Protein AF-A0A1H8SAK7-F1 (afdb_monomer)

Nearest PDB structures (foldseek):
  1i5n-assembly3_C  TM=4.460E-01  e=5.395E+00  Salmonella enterica subsp. enterica serovar Typhimurium
  2b5f-assembly1_C  TM=1.421E-01  e=8.761E+00  Spinacia oleracea
  8ghj-assembly1_C  TM=1.445E-01  e=9.653E+00  Homo sapiens

Secondary structure (DSSP, 8-state):
---HHHHHHHHHHHHT--STT-PPPHHHHHHHHHHHHHHHHHTT------EEE-SSSEE---HHHHT--GGGTTS--SS---HHHHHHHHHHHHHHHHHHHHS-HHHHHHHHHHT-SSHHHHHHHHHHHHHHHTSTTS--SSSSPPPHHHHHHHHHHHHHT--TTT-GGGHHHHHHHHHHHHHHHTSSS--HHHHHHHHHHHHHHHHHHHHHHSEES--HHHHHHHHT-S-HHHHHHHHHHHHHHHHHHHHHHHHHTTTT---HHHHHHHHHHHHHHHHHHHHH--

Mean predicted aligned error: 9.64 Å

Solvent-accessible surface area (backbone atoms only — not comparable to full-atom values): 16495 Å² total; per-residue (Å²): 132,90,53,63,51,36,48,48,53,54,47,49,52,60,72,68,51,84,58,86,92,60,79,77,53,71,73,54,49,25,49,52,50,50,51,42,40,52,58,29,49,77,72,72,42,89,40,81,59,45,36,27,37,45,81,89,41,64,43,44,80,55,59,81,82,61,76,57,55,85,92,52,63,85,54,81,70,95,54,90,72,50,76,63,60,53,63,61,46,50,61,51,46,52,49,52,49,51,49,54,71,75,47,50,74,62,61,57,46,57,53,56,45,74,73,43,95,47,70,31,59,49,41,40,51,54,37,50,43,46,44,32,43,63,26,94,92,44,73,68,73,53,101,60,82,72,49,71,68,61,50,52,51,31,55,49,50,29,63,71,52,41,63,41,92,82,41,58,89,46,45,66,56,49,54,48,42,52,55,52,39,53,51,29,62,66,37,97,69,65,38,40,65,59,30,46,54,50,50,52,36,49,44,45,37,54,21,45,54,39,33,66,72,51,38,43,91,53,54,70,63,58,52,27,62,70,67,72,44,98,43,65,65,63,54,35,52,51,34,52,51,50,54,52,48,56,50,50,53,56,50,49,52,54,67,74,46,77,82,77,76,88,50,71,65,62,59,48,50,56,50,45,51,59,46,51,57,52,51,57,54,66,67,70,76,113

Radius of gyration: 22.49 Å; Cα contacts (8 Å, |Δi|>4): 266; chains: 1; bounding box: 43×32×67 Å

Structure (mmCIF, N/CA/C/O backbone):
data_AF-A0A1H8SAK7-F1
#
_entry.id   AF-A0A1H8SAK7-F1
#
loop_
_atom_site.group_PDB
_atom_site.id
_atom_site.type_symbol
_atom_site.label_atom_id
_atom_site.label_alt_id
_atom_site.label_comp_id
_atom_site.label_asym_id
_atom_site.label_entity_id
_atom_site.label_seq_id
_atom_site.pdbx_PDB_ins_code
_atom_site.Cartn_x
_atom_site.Cartn_y
_atom_site.Cartn_z
_atom_site.occupancy
_atom_site.B_iso_or_equiv
_atom_site.auth_seq_id
_atom_site.auth_comp_id
_atom_site.auth_asym_id
_atom_site.auth_atom_id
_atom_site.pdbx_PDB_model_num
ATOM 1 N N . MET A 1 1 ? -15.444 12.848 14.149 1.00 45.31 1 MET A N 1
ATOM 2 C CA . MET A 1 1 ? -16.211 12.001 15.093 1.00 45.31 1 MET A CA 1
ATOM 3 C C . MET A 1 1 ? -15.198 11.207 15.891 1.00 45.31 1 MET A C 1
ATOM 5 O O . MET A 1 1 ? -14.402 10.515 15.273 1.00 45.31 1 MET A O 1
ATOM 9 N N . THR A 1 2 ? -15.169 11.346 17.215 1.00 58.91 2 THR A N 1
ATOM 10 C CA . THR A 1 2 ? -14.316 10.502 18.061 1.00 58.91 2 THR A CA 1
ATOM 11 C C . THR A 1 2 ? -14.850 9.070 18.030 1.00 58.91 2 THR A C 1
ATOM 13 O O . THR A 1 2 ? -16.060 8.864 18.098 1.00 58.91 2 THR A O 1
ATOM 16 N N . ARG A 1 3 ? -13.961 8.087 17.858 1.00 78.38 3 ARG A N 1
ATOM 17 C CA . ARG A 1 3 ? -14.284 6.653 17.798 1.00 78.38 3 ARG A CA 1
ATOM 18 C C . ARG A 1 3 ? -13.757 6.004 19.083 1.00 78.38 3 ARG A C 1
ATOM 20 O O . ARG A 1 3 ? -12.579 5.659 19.120 1.00 78.38 3 ARG A O 1
ATOM 27 N N . PRO A 1 4 ? -14.570 5.883 20.150 1.00 80.12 4 PRO A N 1
ATOM 28 C CA . PRO A 1 4 ? -14.060 5.581 21.490 1.00 80.12 4 PRO A CA 1
ATOM 29 C C . PRO A 1 4 ? -13.293 4.257 21.579 1.00 80.12 4 PRO A C 1
ATOM 31 O O . PRO A 1 4 ? -12.257 4.193 22.234 1.00 80.12 4 PRO A O 1
ATOM 34 N N . GLN A 1 5 ? -13.756 3.222 20.874 1.00 84.94 5 GLN A N 1
ATOM 35 C CA . GLN A 1 5 ? -13.105 1.909 20.843 1.00 84.94 5 GLN A CA 1
ATOM 36 C C . GLN A 1 5 ? -11.764 1.943 20.102 1.00 84.94 5 GLN A C 1
ATOM 38 O O . GLN A 1 5 ? -10.788 1.379 20.586 1.00 84.94 5 GLN A O 1
ATOM 43 N N . PHE A 1 6 ? -11.680 2.674 18.988 1.00 86.94 6 PHE A N 1
ATOM 44 C CA . PHE A 1 6 ? -10.420 2.900 18.283 1.00 86.94 6 PHE A CA 1
ATOM 45 C C . PHE A 1 6 ? -9.420 3.683 19.148 1.00 86.94 6 PHE A C 1
ATOM 47 O O . PHE A 1 6 ? -8.265 3.284 19.267 1.00 86.94 6 PHE A O 1
ATOM 54 N N . THR A 1 7 ? -9.872 4.749 19.816 1.00 85.94 7 THR A N 1
ATOM 55 C CA . THR A 1 7 ? -9.071 5.516 20.782 1.00 85.94 7 THR A CA 1
ATOM 56 C C . THR A 1 7 ? -8.554 4.626 21.917 1.00 85.94 7 THR A C 1
ATOM 58 O O . THR A 1 7 ? -7.383 4.710 22.289 1.00 85.94 7 THR A O 1
ATOM 61 N N . LEU A 1 8 ? -9.403 3.743 22.450 1.00 87.12 8 LEU A N 1
ATOM 62 C CA . LEU A 1 8 ? -9.027 2.780 23.479 1.00 87.12 8 LEU A CA 1
ATOM 63 C C . LEU A 1 8 ? -7.994 1.770 22.968 1.00 87.12 8 LEU A C 1
ATOM 65 O O . LEU A 1 8 ? -6.978 1.568 23.624 1.00 87.12 8 LEU A O 1
ATOM 69 N N . ALA A 1 9 ? -8.232 1.163 21.806 1.00 90.56 9 ALA A N 1
ATOM 70 C CA . ALA A 1 9 ? -7.324 0.214 21.171 1.00 90.56 9 ALA A CA 1
ATOM 71 C C . ALA A 1 9 ? -5.939 0.824 20.935 1.00 90.56 9 ALA A C 1
ATOM 73 O O . ALA A 1 9 ? -4.926 0.214 21.272 1.00 90.56 9 ALA A O 1
ATOM 74 N N . TYR A 1 10 ? -5.910 2.062 20.432 1.00 88.94 10 TYR A N 1
ATOM 75 C CA . TYR A 1 10 ? -4.690 2.839 20.257 1.00 88.94 10 TYR A CA 1
ATOM 76 C C . TYR A 1 10 ? -3.940 3.011 21.577 1.00 88.94 10 TYR A C 1
ATOM 78 O O . TYR A 1 10 ? -2.764 2.673 21.680 1.00 88.94 10 TYR A O 1
ATOM 86 N N . ARG A 1 11 ? -4.637 3.495 22.610 1.00 88.00 11 ARG A N 1
ATOM 87 C CA . ARG A 1 11 ? -4.063 3.703 23.941 1.00 88.00 11 ARG A CA 1
ATOM 88 C C . ARG A 1 11 ? -3.500 2.405 24.518 1.00 88.00 11 ARG A C 1
ATOM 90 O O . ARG A 1 11 ? -2.351 2.387 24.944 1.00 88.00 11 ARG A O 1
ATOM 97 N N . LEU A 1 12 ? -4.279 1.324 24.499 1.00 90.25 12 LEU A N 1
ATOM 98 C CA . LEU A 1 12 ? -3.860 0.024 25.023 1.00 90.25 12 LEU A CA 1
ATOM 99 C C . LEU A 1 12 ? -2.628 -0.518 24.300 1.00 90.25 12 LEU A C 1
ATOM 101 O O . LEU A 1 12 ? -1.758 -1.091 24.948 1.00 90.25 12 LEU A O 1
ATOM 105 N N . LEU A 1 13 ? -2.536 -0.327 22.979 1.00 90.94 13 LEU A N 1
ATOM 106 C CA . LEU A 1 13 ? -1.383 -0.758 22.191 1.00 90.94 13 LEU A CA 1
ATOM 107 C C . LEU A 1 13 ? -0.079 -0.114 22.682 1.00 90.94 13 LEU A C 1
ATOM 109 O O . LEU A 1 13 ? 0.947 -0.787 22.740 1.00 90.94 13 LEU A O 1
ATOM 113 N N . HIS A 1 14 ? -0.127 1.167 23.058 1.00 88.00 14 HIS A N 1
ATOM 114 C CA . HIS A 1 14 ? 1.026 1.883 23.610 1.00 88.00 14 HIS A CA 1
ATOM 115 C C . HIS A 1 14 ? 1.255 1.583 25.094 1.00 88.00 14 HIS A C 1
ATOM 117 O O . HIS A 1 14 ? 2.398 1.394 25.489 1.00 88.00 14 HIS A O 1
ATOM 123 N N . GLU A 1 15 ? 0.199 1.471 25.908 1.00 87.69 15 GLU A N 1
ATOM 124 C CA . GLU A 1 15 ? 0.311 1.102 27.331 1.00 87.69 15 GLU A CA 1
ATOM 125 C C . GLU A 1 15 ? 0.935 -0.286 27.538 1.00 87.69 15 GLU A C 1
ATOM 127 O O . GLU A 1 15 ? 1.676 -0.499 28.492 1.00 87.69 15 GLU A O 1
ATOM 132 N N . GLU A 1 16 ? 0.611 -1.247 26.671 1.00 89.62 16 GLU A N 1
ATOM 133 C CA . GLU A 1 16 ? 1.097 -2.629 26.757 1.00 89.62 16 GLU A CA 1
ATOM 134 C C . GLU A 1 16 ? 2.437 -2.840 26.032 1.00 89.62 16 GLU A C 1
ATOM 136 O O . GLU A 1 16 ? 2.996 -3.944 26.059 1.00 89.62 16 GLU A O 1
ATOM 141 N N . HIS A 1 17 ? 2.967 -1.804 25.374 1.00 87.62 17 HIS A N 1
ATOM 142 C CA . HIS A 1 17 ? 4.248 -1.881 24.689 1.00 87.62 17 HIS A CA 1
ATOM 143 C C . HIS A 1 17 ? 5.399 -2.020 25.703 1.00 87.62 17 HIS A C 1
ATOM 145 O O . HIS A 1 17 ? 5.595 -1.165 26.557 1.00 87.62 17 HIS A O 1
ATOM 151 N N . LYS A 1 18 ? 6.185 -3.101 25.604 1.00 79.06 18 LYS A N 1
ATOM 152 C CA . LYS A 1 18 ? 7.173 -3.503 26.628 1.00 79.06 18 LYS A CA 1
ATOM 153 C C . LYS A 1 18 ? 8.485 -2.710 26.641 1.00 79.06 18 LYS A C 1
ATOM 155 O O . LYS A 1 18 ? 9.229 -2.827 27.612 1.00 79.06 18 LYS A O 1
ATOM 160 N N . TYR A 1 19 ? 8.832 -2.000 25.567 1.00 71.81 19 TYR A N 1
ATOM 161 C CA . TYR A 1 19 ? 10.131 -1.3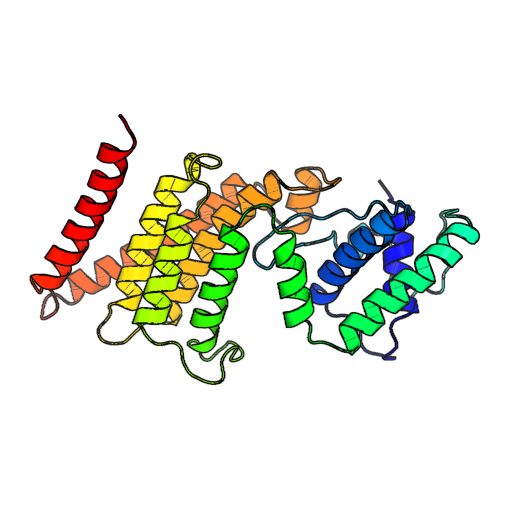31 25.460 1.00 71.81 19 TYR A CA 1
ATOM 162 C C . TYR A 1 19 ? 10.015 0.131 25.885 1.00 71.81 19 TYR A C 1
ATOM 164 O O . TYR A 1 19 ? 9.701 1.012 25.084 1.00 71.81 19 TYR A O 1
ATOM 172 N N . ASP A 1 20 ? 10.277 0.367 27.171 1.00 57.00 20 ASP A N 1
ATOM 173 C CA . ASP A 1 20 ? 10.302 1.700 27.770 1.00 57.00 20 ASP A CA 1
ATOM 174 C C . ASP A 1 20 ? 11.242 2.632 26.983 1.00 57.00 20 ASP A C 1
ATOM 176 O O . ASP A 1 20 ? 12.448 2.396 26.880 1.00 57.00 20 ASP A O 1
ATOM 180 N N . GLY A 1 21 ? 10.685 3.713 26.431 1.00 57.16 21 GLY A N 1
ATOM 181 C CA . GLY A 1 21 ? 11.437 4.787 25.773 1.00 57.16 21 GLY A CA 1
ATOM 182 C C . GLY A 1 21 ? 11.513 4.727 24.244 1.00 57.16 21 GLY A C 1
ATOM 183 O O . GLY A 1 21 ? 11.945 5.711 23.644 1.00 57.16 21 GLY A O 1
ATOM 184 N N . SER A 1 22 ? 11.056 3.649 23.597 1.00 68.62 22 SER A N 1
ATOM 185 C CA . SER A 1 22 ? 10.880 3.609 22.138 1.00 68.62 22 SER A CA 1
ATOM 186 C C . SER A 1 22 ? 9.400 3.582 21.777 1.00 68.62 22 SER A C 1
ATOM 188 O O . SER A 1 22 ? 8.692 2.649 22.147 1.00 68.62 22 SER A O 1
ATOM 190 N N . SER A 1 23 ? 8.927 4.581 21.033 1.00 79.75 23 SER A N 1
ATOM 191 C CA . SER A 1 23 ? 7.591 4.515 20.443 1.00 79.75 23 SER A CA 1
ATOM 192 C C . SER A 1 23 ? 7.553 3.467 19.329 1.00 79.75 23 SER A C 1
ATOM 194 O O . SER A 1 23 ? 8.537 3.244 18.617 1.00 79.75 23 SER A O 1
ATOM 196 N N . LEU A 1 24 ? 6.396 2.823 19.159 1.00 83.56 24 LEU A N 1
ATOM 197 C CA . LEU A 1 24 ? 6.166 1.951 18.012 1.00 83.56 24 LEU A CA 1
ATOM 198 C C . LEU A 1 24 ? 6.331 2.756 16.710 1.00 83.56 24 LEU A C 1
ATOM 200 O O . LEU A 1 24 ? 5.714 3.817 16.570 1.00 83.56 24 LEU A O 1
ATOM 204 N N . PRO A 1 25 ? 7.105 2.265 15.722 1.00 85.25 25 PRO A N 1
ATOM 205 C CA . PRO A 1 25 ? 7.177 2.910 14.420 1.00 85.25 25 PRO A CA 1
ATOM 206 C C . PRO A 1 25 ? 5.785 3.018 13.795 1.00 85.25 25 PRO A C 1
ATOM 208 O O . PRO A 1 25 ? 5.016 2.057 13.816 1.00 85.25 25 PRO A O 1
ATOM 211 N N . ARG A 1 26 ? 5.478 4.150 13.155 1.00 84.88 26 ARG A N 1
ATOM 212 C CA . ARG A 1 26 ? 4.156 4.407 12.554 1.00 84.88 26 ARG A CA 1
ATOM 213 C C . ARG A 1 26 ? 3.675 3.279 11.629 1.00 84.88 26 ARG A C 1
ATOM 215 O O . ARG A 1 26 ? 2.513 2.891 11.681 1.00 84.88 26 ARG A O 1
ATOM 222 N N . LYS A 1 27 ? 4.577 2.708 10.820 1.00 85.88 27 LYS A N 1
ATOM 223 C CA . LYS A 1 27 ? 4.263 1.555 9.957 1.00 85.88 27 LYS A CA 1
ATOM 224 C C . LYS A 1 27 ? 3.781 0.346 10.765 1.00 85.88 27 LYS A C 1
ATOM 226 O O . LYS A 1 27 ? 2.795 -0.265 10.376 1.00 85.88 27 LYS A O 1
ATOM 231 N N . ALA A 1 28 ? 4.433 0.036 11.888 1.00 88.31 28 ALA A N 1
ATOM 232 C CA . ALA A 1 28 ? 4.028 -1.057 12.768 1.00 88.31 28 ALA A CA 1
ATOM 233 C C . ALA A 1 28 ? 2.648 -0.787 13.373 1.00 88.31 28 ALA A C 1
ATOM 235 O O . ALA A 1 28 ? 1.784 -1.653 13.316 1.00 88.31 28 ALA A O 1
ATOM 236 N N . VAL A 1 29 ? 2.401 0.434 13.854 1.00 90.75 29 VAL A N 1
ATOM 237 C CA . VAL A 1 29 ? 1.106 0.828 14.433 1.00 90.75 29 VAL A CA 1
ATOM 238 C C . VAL A 1 29 ? -0.061 0.523 13.484 1.00 90.75 29 VAL A C 1
ATOM 240 O O . VAL A 1 29 ? -1.028 -0.103 13.908 1.00 90.75 29 VAL A O 1
ATOM 243 N N . HIS A 1 30 ? 0.046 0.868 12.195 1.00 91.19 30 HIS A N 1
ATOM 244 C CA . HIS A 1 30 ? -0.999 0.562 11.208 1.00 91.19 30 HIS A CA 1
ATOM 245 C C . HIS A 1 30 ? -1.302 -0.939 11.099 1.00 91.19 30 HIS A C 1
ATOM 247 O O . HIS A 1 30 ? -2.467 -1.336 11.078 1.00 91.19 30 HIS A O 1
ATOM 253 N N . LYS A 1 31 ? -0.259 -1.778 11.054 1.00 91.19 31 LYS A N 1
ATOM 254 C CA . LYS A 1 31 ? -0.412 -3.236 10.948 1.00 91.19 31 LYS A CA 1
ATOM 255 C C . LYS A 1 31 ? -0.997 -3.839 12.217 1.00 91.19 31 LYS A C 1
ATOM 257 O O . LYS A 1 31 ? -1.915 -4.645 12.140 1.00 91.19 31 LYS A O 1
ATOM 262 N N . LEU A 1 32 ? -0.505 -3.415 13.379 1.00 92.50 32 LEU A N 1
ATOM 263 C CA . LEU A 1 32 ? -0.949 -3.937 14.670 1.00 92.50 32 LEU A CA 1
ATOM 264 C C . LEU A 1 32 ? -2.403 -3.571 14.956 1.00 92.50 32 LEU A C 1
ATOM 266 O O . LEU A 1 32 ? -3.147 -4.409 15.443 1.00 92.50 32 LEU A O 1
ATOM 270 N N . LEU A 1 33 ? -2.834 -2.357 14.611 1.00 93.50 33 LEU A N 1
ATOM 271 C CA . LEU A 1 33 ? -4.235 -1.954 14.743 1.00 93.50 33 LEU A CA 1
ATOM 272 C C . LEU A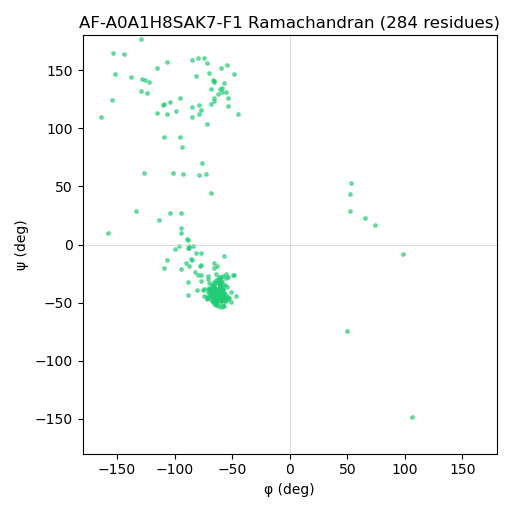 1 33 ? -5.152 -2.743 13.802 1.00 93.50 33 LEU A C 1
ATOM 274 O O . LEU A 1 33 ? -6.254 -3.112 14.196 1.00 93.50 33 LEU A O 1
ATOM 278 N N . TYR A 1 34 ? -4.701 -3.035 12.582 1.00 93.38 34 TYR A N 1
ATOM 279 C CA . TYR A 1 34 ? -5.452 -3.887 11.663 1.00 93.38 34 TYR A CA 1
ATOM 280 C C . TYR A 1 34 ? -5.589 -5.324 12.187 1.00 93.38 34 TYR A C 1
ATOM 282 O O . TYR A 1 34 ? -6.704 -5.835 12.267 1.00 93.38 34 TYR A O 1
ATOM 290 N N . LEU A 1 35 ? -4.485 -5.943 12.622 1.00 92.25 35 LEU A N 1
ATOM 291 C CA . LEU A 1 35 ? -4.505 -7.288 13.209 1.00 92.25 35 LEU A CA 1
ATOM 292 C C . LEU A 1 35 ? -5.341 -7.343 14.490 1.00 92.25 35 LEU A C 1
ATOM 294 O O . LEU A 1 35 ? -6.100 -8.282 14.692 1.00 92.25 35 LEU A O 1
ATOM 298 N N . LEU A 1 36 ? -5.257 -6.308 15.328 1.00 94.00 36 LEU A N 1
ATOM 299 C CA . LEU A 1 36 ? -6.093 -6.177 16.517 1.00 94.00 36 LEU A CA 1
ATOM 300 C C . LEU A 1 36 ? -7.580 -6.154 16.159 1.00 94.00 36 LEU A C 1
ATOM 302 O O . LEU A 1 36 ? -8.372 -6.795 16.842 1.00 94.00 36 LEU A O 1
ATOM 306 N N . ASN A 1 37 ? -7.959 -5.441 15.095 1.00 93.06 37 ASN A N 1
ATOM 307 C CA . ASN A 1 37 ? -9.337 -5.431 14.616 1.00 93.06 37 ASN A CA 1
ATOM 308 C C . ASN A 1 37 ? -9.781 -6.821 14.144 1.00 93.06 37 ASN A C 1
ATOM 310 O O . ASN A 1 37 ? -10.877 -7.248 14.496 1.00 93.06 37 ASN A O 1
ATOM 314 N N . ALA A 1 38 ? -8.939 -7.517 13.376 1.00 91.50 38 ALA A N 1
ATOM 315 C CA . ALA A 1 38 ? -9.223 -8.866 12.891 1.00 91.50 38 ALA A CA 1
ATOM 316 C C . ALA A 1 38 ? -9.372 -9.869 14.051 1.00 91.50 38 ALA A C 1
ATOM 318 O O . ALA A 1 38 ? -10.422 -10.496 14.182 1.00 91.50 38 ALA A O 1
ATOM 319 N N . GLU A 1 39 ? -8.394 -9.942 14.963 1.00 93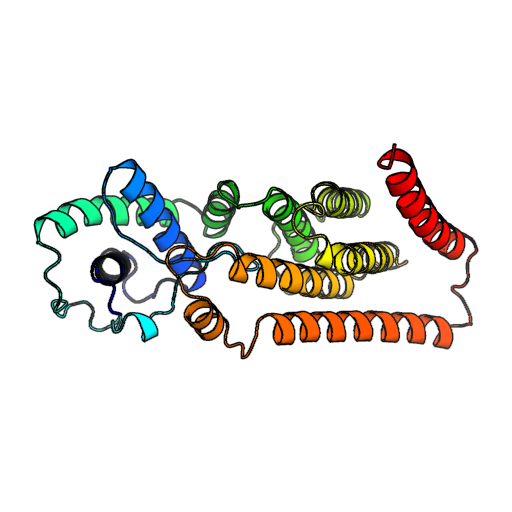.12 39 GLU A N 1
ATOM 320 C CA . GLU A 1 39 ? -8.454 -10.840 16.126 1.00 93.12 39 GLU A CA 1
ATOM 321 C C . GLU A 1 39 ? -9.650 -10.534 17.039 1.00 93.12 39 GLU A C 1
ATOM 323 O O . GLU A 1 39 ? -10.270 -11.449 17.589 1.00 93.12 39 GLU A O 1
ATOM 328 N N . ALA A 1 40 ? -9.976 -9.253 17.237 1.00 93.12 40 ALA A N 1
ATOM 329 C CA . ALA A 1 40 ? -11.127 -8.863 18.041 1.00 93.12 40 ALA A CA 1
ATOM 330 C C . ALA A 1 40 ? -12.440 -9.325 17.397 1.00 93.12 40 ALA A C 1
ATOM 332 O O . ALA A 1 40 ? -13.271 -9.922 18.081 1.00 93.12 40 ALA A O 1
ATOM 333 N N . GLN A 1 41 ? -12.593 -9.149 16.080 1.00 91.50 41 GLN A N 1
ATOM 334 C CA . GLN A 1 41 ? -13.765 -9.625 15.342 1.00 91.50 41 GLN A CA 1
ATOM 335 C C . GLN A 1 41 ? -13.919 -11.150 15.407 1.00 91.50 41 GLN A C 1
ATOM 337 O O . GLN A 1 41 ? -15.032 -11.633 15.611 1.00 91.50 41 GLN A O 1
ATOM 342 N N . GLU A 1 42 ? -12.825 -11.912 15.321 1.00 91.25 42 GLU A N 1
ATOM 343 C CA . GLU A 1 42 ? -12.844 -13.374 15.496 1.00 91.25 42 GLU A CA 1
ATOM 344 C C . GLU A 1 42 ? -13.336 -13.805 16.887 1.00 91.25 42 GLU A C 1
ATOM 346 O O . GLU A 1 42 ? -13.965 -14.853 17.036 1.00 91.25 42 GLU A O 1
ATOM 351 N N . GLN A 1 43 ? -13.090 -12.981 17.907 1.00 91.38 43 GLN A N 1
ATOM 352 C CA . GLN A 1 43 ? -13.572 -13.177 19.279 1.00 91.38 43 GLN A CA 1
ATOM 353 C C . GLN A 1 43 ? -14.952 -12.559 19.544 1.00 91.38 43 GLN A C 1
ATOM 355 O O . GLN A 1 43 ? -15.434 -12.617 20.673 1.00 91.38 43 GLN A O 1
ATOM 360 N N . GLY A 1 44 ? -15.607 -11.994 18.526 1.00 90.81 44 GLY A N 1
ATOM 361 C CA . GLY A 1 44 ? -16.913 -11.347 18.664 1.00 90.81 44 GLY A CA 1
ATOM 362 C C . GLY A 1 44 ? -16.866 -9.977 19.349 1.00 90.81 44 GLY A C 1
ATOM 363 O O . GLY A 1 44 ? -17.907 -9.484 19.781 1.00 90.81 44 GLY A O 1
ATOM 364 N N . LEU A 1 45 ? -15.685 -9.360 19.444 1.00 91.31 45 LEU A N 1
ATOM 365 C CA . LEU A 1 45 ? -15.466 -8.041 20.031 1.00 91.31 45 LEU A CA 1
ATOM 366 C C . LEU A 1 45 ? -15.371 -6.973 18.930 1.00 91.31 45 LEU A C 1
ATOM 368 O O . LEU A 1 45 ? -14.439 -6.954 18.126 1.00 91.31 45 LEU A O 1
ATOM 372 N N . GLU A 1 46 ? -16.329 -6.049 18.891 1.00 88.19 46 GLU A N 1
ATOM 373 C CA . GLU A 1 46 ? -16.359 -4.970 17.897 1.00 88.19 46 GLU A CA 1
ATOM 374 C C . GLU A 1 46 ? -15.501 -3.781 18.366 1.00 88.19 46 GLU A C 1
ATOM 376 O O . GLU A 1 46 ? -15.856 -3.101 19.326 1.00 88.19 46 GLU A O 1
ATOM 381 N N . VAL A 1 47 ? -14.352 -3.546 17.715 1.00 82.56 47 VAL A N 1
ATOM 382 C CA . VAL A 1 47 ? -13.397 -2.457 18.047 1.00 82.56 47 VAL A CA 1
ATOM 383 C C . VAL A 1 47 ? -13.436 -1.305 17.022 1.00 82.56 47 VAL A C 1
ATOM 385 O O . VAL A 1 47 ? -12.940 -0.210 17.290 1.00 82.56 47 VAL A O 1
ATOM 388 N N . ASP A 1 48 ? -14.081 -1.527 15.871 1.00 84.75 48 ASP A N 1
ATOM 389 C CA . ASP A 1 48 ? -14.418 -0.517 14.855 1.00 84.75 48 ASP A CA 1
ATOM 390 C C . ASP A 1 48 ? -13.218 0.342 14.383 1.00 84.75 48 ASP A C 1
ATOM 392 O O . ASP A 1 48 ? -13.300 1.569 14.232 1.00 84.75 48 ASP A O 1
ATOM 396 N N . ILE A 1 49 ? -12.072 -0.307 14.139 1.00 90.75 49 ILE A N 1
ATOM 397 C CA . ILE A 1 49 ? -10.826 0.363 13.739 1.00 90.75 49 ILE A CA 1
ATOM 398 C C . ILE A 1 49 ? -10.885 0.749 12.247 1.00 90.75 49 ILE A C 1
ATOM 400 O O . ILE A 1 49 ? -10.924 -0.137 11.391 1.00 90.75 49 ILE A O 1
ATOM 404 N N . PRO A 1 50 ? -10.858 2.051 11.889 1.00 92.31 50 PRO A N 1
ATOM 405 C CA . PRO A 1 50 ? -10.772 2.480 10.494 1.00 92.31 50 PRO A CA 1
ATOM 406 C C . PRO A 1 50 ? -9.454 2.092 9.839 1.00 92.31 50 PRO A C 1
ATOM 408 O O . PRO A 1 50 ? -8.385 2.294 10.418 1.00 92.31 50 PRO A O 1
ATOM 411 N N . TYR A 1 51 ? -9.527 1.666 8.582 1.00 93.88 51 TYR A N 1
ATOM 412 C CA . TYR A 1 51 ? -8.347 1.466 7.750 1.00 93.88 51 TYR A CA 1
ATOM 413 C C . TYR A 1 51 ? -8.669 1.607 6.261 1.00 93.88 51 TYR A C 1
ATOM 415 O O . TYR A 1 51 ? -9.823 1.551 5.840 1.00 93.88 51 TYR A O 1
ATOM 423 N N . PHE A 1 52 ? -7.633 1.751 5.447 1.00 95.38 52 PHE A N 1
ATOM 424 C CA . PHE A 1 52 ? -7.697 1.612 3.995 1.00 95.38 52 PHE A CA 1
ATOM 425 C C . PHE A 1 52 ? -6.409 0.966 3.478 1.00 95.38 52 PHE A C 1
ATOM 427 O O . PHE A 1 52 ? -5.410 0.895 4.194 1.00 95.38 52 PHE A O 1
ATOM 434 N N . TRP A 1 53 ? -6.427 0.479 2.242 1.00 94.75 53 TRP A N 1
ATOM 435 C CA . TRP A 1 53 ? -5.271 -0.156 1.609 1.00 94.75 53 TRP A CA 1
ATOM 436 C C . TRP A 1 53 ? -4.482 0.833 0.756 1.00 94.75 53 TRP A C 1
ATOM 438 O O . TRP A 1 53 ? -5.055 1.469 -0.127 1.00 94.75 53 TRP A O 1
ATOM 448 N N . PHE A 1 54 ? -3.172 0.953 0.991 1.00 94.31 54 PHE A N 1
ATOM 449 C CA . PHE A 1 54 ? -2.319 1.864 0.231 1.00 94.31 54 PHE A CA 1
ATOM 450 C C . PHE A 1 54 ? -0.848 1.435 0.199 1.00 94.31 54 PHE A C 1
ATOM 452 O O . PHE A 1 54 ? -0.220 1.302 1.246 1.00 94.31 54 PHE A O 1
ATOM 459 N N . GLN A 1 55 ? -0.294 1.291 -1.011 1.00 89.44 55 GLN A N 1
ATOM 460 C CA . GLN A 1 55 ? 1.098 0.959 -1.345 1.00 89.44 55 GLN A CA 1
ATOM 461 C C . GLN A 1 55 ? 1.674 -0.256 -0.615 1.00 89.44 55 GLN A C 1
ATOM 463 O O . GLN A 1 55 ? 1.815 -1.320 -1.199 1.00 89.44 55 GLN A O 1
ATOM 468 N N . TYR A 1 56 ? 1.997 -0.111 0.663 1.00 86.00 56 TYR A N 1
ATOM 469 C CA . TYR A 1 56 ? 2.664 -1.128 1.470 1.00 86.00 56 TYR A CA 1
ATOM 470 C C . TYR A 1 56 ? 1.692 -1.832 2.431 1.00 86.00 56 TYR A C 1
ATOM 472 O O . TYR A 1 56 ? 2.081 -2.308 3.497 1.00 86.00 56 TYR A O 1
ATOM 480 N N . GLY A 1 57 ? 0.409 -1.876 2.066 1.00 90.38 57 GLY A N 1
ATOM 481 C CA . GLY A 1 57 ? -0.675 -2.581 2.751 1.00 90.38 57 GLY A CA 1
ATOM 482 C C . GLY A 1 57 ? -1.626 -1.652 3.513 1.00 90.38 57 GLY A C 1
ATOM 483 O O . GLY A 1 57 ? -1.866 -0.522 3.102 1.00 90.38 57 GLY A O 1
ATOM 484 N N . VAL A 1 58 ? -2.197 -2.139 4.615 1.00 92.56 58 VAL A N 1
ATOM 485 C CA . VAL A 1 58 ? -3.175 -1.384 5.419 1.00 92.56 58 VAL A CA 1
ATOM 486 C C . VAL A 1 58 ? -2.584 -0.148 6.104 1.00 92.56 58 VAL A C 1
ATOM 488 O O . VAL A 1 58 ? -1.465 -0.189 6.623 1.00 92.56 58 VAL A O 1
ATOM 491 N N . VAL A 1 59 ? -3.369 0.930 6.123 1.00 93.00 59 VAL A N 1
ATOM 492 C CA . VAL A 1 59 ? -3.090 2.216 6.768 1.00 93.00 59 VAL A CA 1
ATOM 493 C C . VAL A 1 59 ? -4.280 2.593 7.643 1.00 93.00 59 VAL A C 1
ATOM 495 O O . VAL A 1 59 ? -5.424 2.556 7.195 1.00 93.00 59 VAL A O 1
ATOM 498 N N . THR A 1 60 ? -4.003 2.983 8.884 1.00 90.62 60 THR A N 1
ATOM 499 C CA . THR A 1 60 ? -4.992 3.538 9.821 1.00 90.62 60 THR A CA 1
ATOM 500 C C . THR A 1 60 ? -4.779 5.051 9.975 1.00 90.62 60 THR A C 1
ATOM 502 O O . THR A 1 60 ? -3.666 5.528 9.732 1.00 90.62 60 THR A O 1
ATOM 505 N N . PRO A 1 61 ? -5.795 5.831 10.391 1.00 84.31 61 PRO A N 1
ATOM 506 C CA . PRO A 1 61 ? -5.637 7.260 10.682 1.00 84.31 61 PRO A CA 1
ATOM 507 C C . PRO A 1 61 ? -4.519 7.559 11.690 1.00 84.31 61 PRO A C 1
ATOM 509 O O . PRO A 1 61 ? -4.153 6.696 12.496 1.00 84.31 61 PRO A O 1
ATOM 512 N N . ALA A 1 62 ? -3.964 8.772 11.622 1.00 67.44 62 ALA A N 1
ATOM 513 C CA . ALA A 1 62 ? -2.807 9.179 12.414 1.00 67.44 62 ALA A CA 1
ATOM 514 C C . ALA A 1 62 ? -3.180 9.566 13.855 1.00 67.44 62 ALA A C 1
ATOM 516 O O . ALA A 1 62 ? -4.314 9.931 14.137 1.00 67.44 62 ALA A O 1
ATOM 517 N N . GLU A 1 63 ? -2.189 9.560 14.752 1.00 63.44 63 GLU A N 1
ATOM 518 C CA . GLU A 1 63 ? -2.298 9.934 16.177 1.00 63.44 63 GLU A CA 1
ATOM 519 C C . GLU A 1 63 ? -3.049 11.245 16.431 1.00 63.44 63 GLU A C 1
ATOM 521 O O . GLU A 1 63 ? -3.911 11.316 17.309 1.00 63.44 63 GLU A O 1
ATOM 526 N N . ALA A 1 64 ? -2.749 12.269 15.628 1.00 53.28 64 ALA A N 1
ATOM 527 C CA . ALA A 1 64 ? -3.350 13.594 15.744 1.00 53.28 64 ALA A CA 1
ATOM 528 C C . ALA A 1 64 ? -4.873 13.573 15.525 1.00 53.28 64 ALA A C 1
ATOM 530 O O . ALA A 1 64 ? -5.596 14.327 16.175 1.00 53.28 64 ALA A O 1
ATOM 531 N N . ASP A 1 65 ? -5.367 12.660 14.685 1.00 52.91 65 ASP A N 1
ATOM 532 C CA . ASP A 1 65 ? -6.795 12.510 14.382 1.00 52.91 65 ASP A CA 1
ATOM 533 C C . ASP A 1 65 ? -7.556 11.793 15.510 1.00 52.91 65 ASP A C 1
ATOM 535 O O . ASP A 1 65 ? -8.785 11.861 15.590 1.00 52.91 65 ASP A O 1
ATOM 539 N N . ILE A 1 66 ? -6.830 11.105 16.399 1.00 56.19 66 ILE A N 1
ATOM 540 C CA . ILE A 1 66 ? -7.381 10.317 17.512 1.00 56.19 66 ILE A CA 1
ATOM 541 C C . ILE A 1 66 ? -7.522 11.183 18.776 1.00 56.19 66 ILE A C 1
ATOM 543 O O . ILE A 1 66 ? -8.254 10.816 19.696 1.00 56.19 66 ILE A O 1
ATOM 547 N N . GLY A 1 67 ? -6.867 12.351 18.823 1.00 49.72 67 GLY A N 1
ATOM 548 C CA . GLY A 1 67 ? -6.892 13.251 19.981 1.00 49.72 67 GLY A CA 1
ATOM 549 C C . GLY A 1 67 ? -6.222 12.660 21.227 1.00 49.72 67 GLY A C 1
ATOM 550 O O . GLY A 1 67 ? -6.546 13.063 22.344 1.00 49.72 67 GLY A O 1
ATOM 551 N N . VAL A 1 68 ? -5.323 11.687 21.045 1.00 53.47 68 VAL A N 1
ATOM 552 C CA . VAL A 1 68 ? -4.570 11.028 22.119 1.00 53.47 68 VAL A CA 1
ATOM 553 C C . VAL A 1 68 ? -3.125 11.475 22.025 1.00 53.47 68 VAL A C 1
ATOM 555 O O . VAL A 1 68 ? -2.475 11.251 21.011 1.00 53.47 68 VAL A O 1
ATOM 558 N N . ASP A 1 69 ? -2.623 12.088 23.092 1.00 52.72 69 ASP A N 1
ATOM 559 C CA . ASP A 1 69 ? -1.191 12.288 23.279 1.00 52.72 69 ASP A CA 1
ATOM 560 C C . ASP A 1 69 ? -0.584 10.959 23.775 1.00 52.72 69 ASP A C 1
ATOM 562 O O . ASP A 1 69 ? -0.903 10.538 24.896 1.00 52.72 69 ASP A O 1
ATOM 566 N N . PRO A 1 70 ? 0.261 10.275 22.974 1.00 47.97 70 PRO A N 1
ATOM 567 C CA . PRO A 1 70 ? 0.860 8.993 23.348 1.00 47.97 70 PRO A CA 1
ATOM 568 C C . PRO A 1 70 ? 1.680 9.080 24.643 1.00 47.97 70 PRO A C 1
ATOM 570 O O . PRO A 1 70 ? 1.793 8.095 25.369 1.00 47.97 70 PRO A O 1
ATOM 573 N N . LEU A 1 71 ? 2.217 10.266 24.965 1.00 42.81 71 LEU A N 1
ATOM 574 C CA . LEU A 1 71 ? 3.033 10.519 26.157 1.00 42.81 71 LEU A CA 1
ATOM 575 C C . LEU A 1 71 ? 2.194 10.848 27.404 1.00 42.81 71 LEU A C 1
ATOM 577 O O . LEU A 1 71 ? 2.714 10.808 28.517 1.00 42.81 71 LEU A O 1
ATOM 581 N N . ASN A 1 72 ? 0.896 11.127 27.241 1.00 44.09 72 ASN A N 1
ATOM 582 C CA . ASN A 1 72 ? -0.068 11.367 28.323 1.00 44.09 72 ASN A CA 1
ATOM 583 C C . ASN A 1 72 ? -1.148 10.272 28.408 1.00 44.09 72 ASN A C 1
ATOM 585 O O . ASN A 1 72 ? -2.194 10.473 29.029 1.00 44.09 72 ASN A O 1
ATOM 589 N N . ALA A 1 73 ? -0.883 9.084 27.852 1.00 45.84 73 ALA A N 1
ATOM 590 C CA . ALA A 1 73 ? -1.783 7.925 27.852 1.00 45.84 73 ALA A CA 1
ATOM 591 C C . ALA A 1 73 ? -2.220 7.435 29.255 1.00 45.84 73 ALA A C 1
ATOM 593 O O . ALA A 1 73 ? -3.153 6.647 29.362 1.00 45.84 73 ALA A O 1
ATOM 594 N N . GLY A 1 74 ? -1.616 7.941 30.340 1.00 38.88 74 GLY A N 1
ATOM 595 C CA . GLY A 1 74 ? -2.079 7.731 31.720 1.00 38.88 74 GLY A CA 1
ATOM 596 C C . GLY A 1 74 ? -3.299 8.573 32.136 1.00 38.88 74 GLY A C 1
ATOM 597 O O . GLY A 1 74 ? -3.845 8.378 33.224 1.00 38.88 74 GLY A O 1
ATOM 598 N N . GLY A 1 75 ? -3.742 9.520 31.304 1.00 39.16 75 GLY A N 1
ATOM 599 C CA . GLY A 1 75 ? -4.976 10.270 31.519 1.00 39.16 75 GLY A CA 1
ATOM 600 C C . GLY A 1 75 ? -6.191 9.444 31.103 1.00 39.16 75 GLY A C 1
ATOM 601 O O . GLY A 1 75 ? -6.314 9.082 29.937 1.00 39.16 75 GLY A O 1
ATOM 602 N N . LYS A 1 76 ? -7.108 9.167 32.044 1.00 40.69 76 LYS A N 1
ATOM 603 C CA . LYS A 1 76 ? -8.404 8.521 31.765 1.00 40.69 76 LYS A CA 1
ATOM 604 C C . LYS A 1 76 ? -9.049 9.159 30.534 1.00 40.69 76 LYS A C 1
ATOM 606 O O . LYS A 1 76 ? -9.472 10.317 30.589 1.00 40.69 76 LYS A O 1
ATOM 611 N N . ALA A 1 77 ? -9.142 8.397 29.446 1.00 45.03 77 ALA A N 1
ATOM 612 C CA . ALA A 1 77 ? -9.900 8.802 28.278 1.00 45.03 77 ALA A CA 1
ATOM 613 C C . ALA A 1 77 ? -11.323 9.153 28.732 1.00 45.03 77 ALA A C 1
ATOM 615 O O . ALA A 1 77 ? -11.991 8.381 29.419 1.00 45.03 77 ALA A O 1
ATOM 616 N N . SER A 1 78 ? -11.765 10.359 28.386 1.00 41.44 78 SER A N 1
ATOM 617 C CA . SER A 1 78 ? -13.131 10.824 28.619 1.00 41.44 78 SER A CA 1
ATOM 618 C C . SER A 1 78 ? -14.043 10.166 27.583 1.00 41.44 78 SER A C 1
ATOM 620 O O . SER A 1 78 ? -14.476 10.790 26.621 1.00 41.44 78 SER A O 1
ATOM 622 N N . GLY A 1 79 ? -14.247 8.863 27.735 1.00 47.94 79 GLY A N 1
ATOM 623 C CA . GLY A 1 79 ? -15.068 8.024 26.880 1.00 47.94 79 GLY A CA 1
ATOM 624 C C . GLY A 1 79 ? -15.337 6.737 27.637 1.00 47.94 79 GLY A C 1
ATOM 625 O O . GLY A 1 79 ? -14.418 5.963 27.880 1.00 47.94 79 GLY A O 1
ATOM 626 N N . ASP A 1 80 ? -16.580 6.555 28.065 1.00 46.84 80 ASP A N 1
ATOM 627 C CA . ASP A 1 80 ? -17.051 5.416 28.853 1.00 46.84 80 ASP A CA 1
ATOM 628 C C . ASP A 1 80 ? -17.141 4.152 27.975 1.00 46.84 80 ASP A C 1
ATOM 630 O O . ASP A 1 80 ? -18.209 3.601 27.733 1.00 46.84 80 ASP A O 1
ATOM 634 N N . THR A 1 81 ? -16.019 3.709 27.407 1.00 55.84 81 THR A N 1
ATOM 635 C CA . THR A 1 81 ? -15.870 2.302 27.026 1.00 55.84 81 THR A CA 1
ATOM 636 C C . THR A 1 81 ? -15.726 1.546 28.336 1.00 55.84 81 THR A C 1
ATOM 638 O O . THR A 1 81 ? -14.692 1.660 28.993 1.00 55.84 81 THR A O 1
ATOM 641 N N . GLY A 1 82 ? -16.800 0.877 28.762 1.00 64.88 82 GLY A N 1
ATOM 642 C CA . GLY A 1 82 ? -16.891 0.256 30.081 1.00 64.88 82 GLY A CA 1
ATOM 643 C C . GLY A 1 82 ? -15.666 -0.597 30.428 1.00 64.88 82 GLY A C 1
ATOM 644 O O . GLY A 1 82 ? -15.071 -1.237 29.562 1.00 64.88 82 GLY A O 1
ATOM 645 N N . SER A 1 83 ? -15.311 -0.624 31.716 1.00 76.44 83 SER A N 1
ATOM 646 C CA . SER A 1 83 ? -14.163 -1.372 32.266 1.00 76.44 83 SER A CA 1
ATOM 647 C C . SER A 1 83 ? -14.083 -2.836 31.809 1.00 76.44 83 SER A C 1
ATOM 649 O O . SER A 1 83 ? -12.998 -3.410 31.819 1.00 76.44 83 SER A O 1
ATOM 651 N N . GLU A 1 84 ? -15.214 -3.443 31.455 1.00 84.94 84 GLU A N 1
ATOM 652 C CA . GLU A 1 84 ? -15.315 -4.814 30.949 1.00 84.94 84 GLU A CA 1
ATOM 653 C C . GLU A 1 84 ? -14.761 -4.945 29.522 1.00 84.94 84 GLU A C 1
ATOM 655 O O . GLU A 1 84 ? -13.904 -5.788 29.281 1.00 84.94 84 GLU A O 1
ATOM 660 N N . PHE A 1 85 ? -15.123 -4.035 28.610 1.00 87.38 85 PHE A N 1
ATOM 661 C CA . PHE A 1 85 ? -14.617 -4.026 27.232 1.00 87.38 85 PHE A CA 1
ATOM 662 C C . PHE A 1 85 ? -13.095 -3.831 27.185 1.00 87.38 85 PHE A C 1
ATOM 664 O O . PHE A 1 85 ? -12.392 -4.491 26.424 1.00 87.38 85 PHE A O 1
ATOM 671 N N . GLU A 1 86 ? -12.558 -2.945 28.030 1.00 90.81 86 GLU A N 1
ATOM 672 C CA . GLU A 1 86 ? -11.107 -2.780 28.159 1.00 90.81 86 GLU A CA 1
ATOM 673 C C . GLU A 1 86 ? -10.430 -4.069 28.653 1.00 90.81 86 GLU A C 1
ATOM 675 O O . GLU A 1 86 ? -9.379 -4.454 28.134 1.00 90.81 86 GLU A O 1
ATOM 680 N N . ALA A 1 87 ? -11.031 -4.747 29.636 1.00 90.81 87 ALA A N 1
ATOM 681 C CA . ALA A 1 87 ? -10.514 -6.001 30.173 1.00 90.81 87 ALA A CA 1
ATOM 682 C C . ALA A 1 87 ? -10.544 -7.141 29.140 1.00 90.81 87 ALA A C 1
ATOM 684 O O . ALA A 1 87 ? -9.645 -7.981 29.157 1.00 90.81 87 ALA A O 1
ATOM 685 N N . GLU A 1 88 ? -11.520 -7.149 28.230 1.00 93.38 88 GLU A N 1
ATOM 686 C CA . GLU A 1 88 ? -11.607 -8.097 27.112 1.00 93.38 88 GLU A CA 1
ATOM 687 C C . GLU A 1 88 ? -10.617 -7.776 25.983 1.00 93.38 88 GLU A C 1
ATOM 689 O O . GLU A 1 88 ? 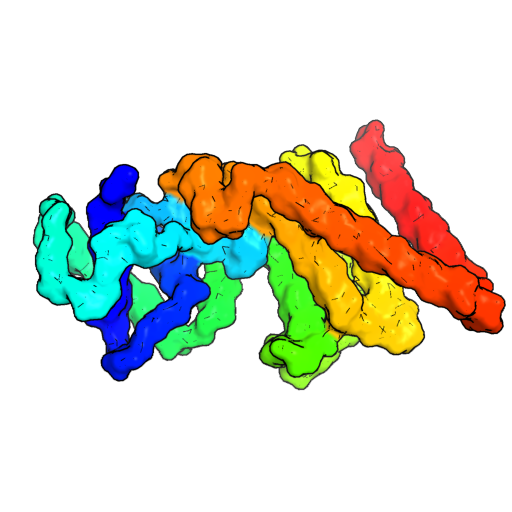-9.989 -8.683 25.435 1.00 93.38 88 GLU A O 1
ATOM 694 N N . LEU A 1 89 ? -10.415 -6.493 25.666 1.00 93.94 89 LEU A N 1
ATOM 695 C CA . LEU A 1 89 ? -9.532 -6.054 24.582 1.00 93.94 89 LEU A CA 1
ATOM 696 C C . LEU A 1 89 ? -8.042 -6.193 24.933 1.00 93.94 89 LEU A C 1
ATOM 698 O O . LEU A 1 89 ? -7.227 -6.568 24.088 1.00 93.94 89 LEU A O 1
ATOM 702 N N . ARG A 1 90 ? -7.658 -5.903 26.181 1.00 94.81 90 ARG A N 1
ATOM 703 C CA . ARG A 1 90 ? -6.253 -5.882 26.630 1.00 94.81 90 ARG A CA 1
ATOM 704 C C . ARG A 1 90 ? -5.511 -7.220 26.405 1.00 94.81 90 ARG A C 1
ATOM 706 O O . ARG A 1 90 ? -4.372 -7.183 25.936 1.00 94.81 90 ARG A O 1
ATOM 713 N N . PRO A 1 91 ? -6.099 -8.409 26.658 1.00 95.00 91 PRO A N 1
ATOM 714 C CA . PRO A 1 91 ? -5.508 -9.691 26.270 1.00 95.00 91 PRO A CA 1
ATOM 715 C C . PRO A 1 91 ? -5.232 -9.827 24.767 1.00 95.00 91 PRO A C 1
ATOM 717 O O . PRO A 1 91 ? -4.188 -10.365 24.401 1.00 95.00 91 PRO A O 1
ATOM 720 N N . ILE A 1 92 ? -6.125 -9.325 23.907 1.00 95.88 92 ILE A N 1
ATOM 721 C CA . ILE A 1 92 ? -5.961 -9.359 22.444 1.00 95.88 92 ILE A CA 1
ATOM 722 C C . ILE A 1 92 ? -4.780 -8.479 22.033 1.00 95.88 92 ILE A C 1
ATOM 724 O O . ILE A 1 92 ? -3.873 -8.940 21.344 1.00 95.88 92 ILE A O 1
ATOM 728 N N . VAL A 1 93 ? -4.720 -7.254 22.562 1.00 94.62 93 VAL A N 1
ATOM 729 C CA . VAL A 1 93 ? -3.595 -6.326 22.351 1.00 94.62 93 VAL A CA 1
ATOM 730 C C . VAL A 1 93 ? -2.262 -6.978 22.718 1.00 94.62 93 VAL A C 1
ATOM 732 O O . VAL A 1 93 ? -1.308 -6.934 21.942 1.00 94.62 93 VAL A O 1
ATOM 735 N N . ARG A 1 94 ? -2.193 -7.646 23.876 1.00 94.19 94 ARG A N 1
ATOM 736 C CA . ARG A 1 94 ? -0.984 -8.360 24.310 1.00 94.19 94 ARG A CA 1
ATOM 737 C C . ARG A 1 94 ? -0.585 -9.478 23.355 1.00 94.19 94 ARG A C 1
ATOM 739 O O . ARG A 1 94 ? 0.611 -9.677 23.154 1.00 94.19 94 ARG A O 1
ATOM 746 N N . ARG A 1 95 ? -1.538 -10.226 22.789 1.00 92.81 95 ARG A N 1
ATOM 747 C CA . ARG A 1 95 ? -1.231 -11.282 21.808 1.00 92.81 95 ARG A CA 1
ATOM 748 C C . ARG A 1 95 ? -0.665 -10.699 20.520 1.00 92.81 95 ARG A C 1
ATOM 750 O O . ARG A 1 95 ? 0.409 -11.138 20.115 1.00 92.81 95 ARG A O 1
ATOM 757 N N . VAL A 1 96 ? -1.303 -9.669 19.964 1.00 92.50 96 VAL A N 1
ATOM 758 C CA . VAL A 1 96 ? -0.826 -8.969 18.759 1.00 92.50 96 VAL A CA 1
ATOM 759 C C . VAL A 1 96 ? 0.582 -8.396 18.975 1.00 92.50 96 VAL A C 1
ATOM 761 O O . VAL A 1 96 ? 1.464 -8.578 18.137 1.00 92.50 96 VAL A O 1
ATOM 764 N N . LEU A 1 97 ? 0.843 -7.773 20.130 1.00 91.94 97 LEU A N 1
ATOM 765 C CA . LEU A 1 97 ? 2.177 -7.270 20.484 1.00 91.94 97 LEU A CA 1
ATOM 766 C C . LEU A 1 97 ? 3.203 -8.391 20.666 1.00 91.94 97 LEU A C 1
ATOM 768 O O . LEU A 1 97 ? 4.316 -8.289 20.162 1.00 91.94 97 LEU A O 1
ATOM 772 N N . ASN A 1 98 ? 2.850 -9.470 21.369 1.00 91.25 98 ASN A N 1
ATOM 773 C CA . ASN A 1 98 ? 3.751 -10.611 21.529 1.00 91.25 98 ASN A CA 1
ATOM 774 C C . ASN A 1 98 ? 4.110 -11.228 20.176 1.00 91.25 98 ASN A C 1
ATOM 776 O O . ASN A 1 98 ? 5.270 -11.580 19.980 1.00 91.25 98 ASN A O 1
ATOM 780 N N . ARG A 1 99 ? 3.149 -11.303 19.248 1.00 88.00 99 ARG A N 1
ATOM 781 C CA . ARG A 1 99 ? 3.392 -11.746 17.877 1.00 88.00 99 ARG A CA 1
ATOM 782 C C . ARG A 1 99 ? 4.416 -10.847 1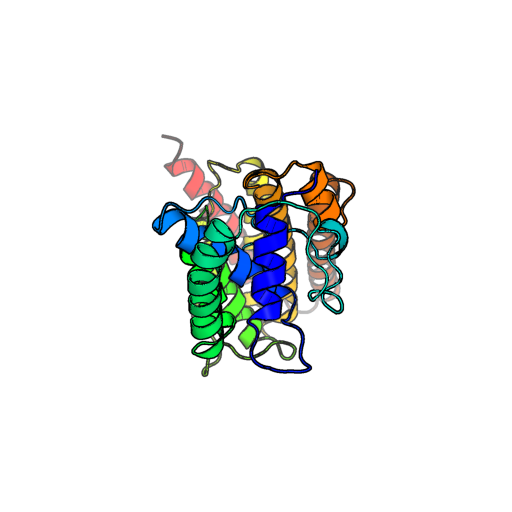7.195 1.00 88.00 99 ARG A C 1
ATOM 784 O O . ARG A 1 99 ? 5.459 -11.345 16.792 1.00 88.00 99 ARG A O 1
ATOM 791 N N . TYR A 1 100 ? 4.181 -9.536 17.204 1.00 89.25 100 TYR A N 1
ATOM 792 C CA . TYR A 1 100 ? 5.110 -8.534 16.673 1.00 89.25 100 TYR A CA 1
ATOM 793 C C . TYR A 1 100 ? 6.519 -8.607 17.269 1.00 89.25 100 TYR A C 1
ATOM 795 O O . TYR A 1 100 ? 7.485 -8.379 16.557 1.00 89.25 100 TYR A O 1
ATOM 803 N N . TYR A 1 101 ? 6.662 -8.925 18.557 1.00 89.44 101 TYR A N 1
ATOM 804 C CA . TYR A 1 101 ? 7.979 -9.090 19.183 1.00 89.44 101 TYR A CA 1
ATOM 805 C C . TYR A 1 101 ? 8.654 -10.421 18.853 1.00 89.44 101 TYR A C 1
ATOM 807 O O . TYR A 1 101 ? 9.875 -10.525 18.940 1.00 89.44 101 TYR A O 1
ATOM 815 N N . SER A 1 102 ? 7.868 -11.453 18.547 1.00 87.00 102 SER A N 1
ATOM 816 C CA . SER A 1 102 ? 8.375 -12.781 18.198 1.00 87.00 102 SER A CA 1
ATOM 817 C C . SER A 1 102 ? 8.746 -12.929 16.721 1.00 87.00 102 SER A C 1
ATOM 819 O O . SER A 1 102 ? 9.411 -13.899 16.370 1.00 87.00 102 SER A O 1
ATOM 821 N N . THR A 1 103 ? 8.324 -11.985 15.880 1.00 85.25 103 THR A N 1
ATOM 822 C CA . THR A 1 103 ? 8.509 -11.986 14.424 1.00 85.25 103 THR A CA 1
ATOM 823 C C . THR A 1 103 ? 9.108 -10.657 13.960 1.00 85.25 103 THR A C 1
ATOM 825 O O . THR A 1 103 ? 9.313 -9.732 14.744 1.00 85.25 103 THR A O 1
ATOM 828 N N . SER A 1 104 ? 9.387 -10.527 12.668 1.00 83.31 104 SER A N 1
ATOM 829 C CA . SER A 1 104 ? 9.745 -9.239 12.066 1.00 83.31 104 SER A CA 1
ATOM 830 C C . SER A 1 104 ? 8.501 -8.418 11.679 1.00 83.31 104 SER A C 1
ATOM 832 O O . SER A 1 104 ? 7.414 -8.961 11.466 1.00 83.31 104 SER A O 1
ATOM 834 N N . LEU A 1 105 ? 8.650 -7.091 11.533 1.00 83.38 105 LEU A N 1
ATOM 835 C CA . LEU A 1 105 ? 7.608 -6.235 10.933 1.00 83.38 105 LEU A CA 1
ATOM 836 C C . LEU A 1 105 ? 7.280 -6.671 9.496 1.00 83.38 105 LEU A C 1
ATOM 838 O O . LEU A 1 105 ? 6.166 -6.455 9.017 1.00 83.38 105 LEU A O 1
ATOM 842 N N . GLU A 1 106 ? 8.255 -7.269 8.817 1.00 83.31 106 GLU A N 1
ATOM 843 C CA . GLU A 1 106 ? 8.093 -7.792 7.471 1.00 83.31 106 GLU A CA 1
ATOM 844 C C . GLU A 1 106 ? 7.137 -8.984 7.448 1.00 83.31 106 GLU A C 1
ATOM 846 O O . GLU A 1 106 ? 6.167 -8.959 6.702 1.00 83.31 106 GLU A O 1
ATOM 851 N N . GLU A 1 107 ? 7.321 -9.962 8.336 1.00 84.44 107 GLU A N 1
ATOM 852 C CA . GLU A 1 107 ? 6.411 -11.110 8.461 1.00 84.44 107 GLU A CA 1
ATOM 853 C C . GLU A 1 107 ? 4.991 -10.677 8.844 1.00 84.44 107 GLU A C 1
ATOM 855 O O . GLU A 1 107 ? 4.015 -11.180 8.292 1.00 84.44 107 GLU A O 1
ATOM 860 N N . VAL A 1 108 ? 4.864 -9.689 9.737 1.00 85.00 108 VAL A N 1
ATOM 861 C CA . VAL A 1 108 ? 3.566 -9.073 10.062 1.00 85.00 108 VAL A CA 1
ATOM 862 C C . VAL A 1 108 ? 2.951 -8.409 8.829 1.00 85.00 108 VAL A C 1
ATOM 864 O O . VAL A 1 108 ? 1.743 -8.468 8.617 1.00 85.00 108 VAL A O 1
ATOM 867 N N . THR A 1 109 ? 3.766 -7.762 7.997 1.00 85.62 109 THR A N 1
ATOM 868 C CA . THR A 1 109 ? 3.293 -7.119 6.770 1.00 85.62 109 THR A CA 1
ATOM 869 C C . THR A 1 109 ? 2.831 -8.159 5.754 1.00 85.62 109 THR A C 1
ATOM 871 O O . THR A 1 109 ? 1.730 -8.010 5.226 1.00 85.62 109 THR A O 1
ATOM 874 N N . ASP A 1 110 ? 3.614 -9.211 5.522 1.00 85.88 110 ASP A N 1
ATOM 875 C CA . ASP A 1 110 ? 3.271 -10.321 4.627 1.00 85.88 110 ASP A CA 1
ATOM 876 C C . ASP A 1 110 ? 1.977 -11.017 5.048 1.00 85.88 110 ASP A C 1
ATOM 878 O O . ASP A 1 110 ? 1.136 -11.307 4.199 1.00 85.88 110 ASP A O 1
ATOM 882 N N . GLU A 1 111 ? 1.769 -11.207 6.353 1.00 85.06 111 GLU A N 1
ATOM 883 C CA . GLU A 1 111 ? 0.490 -11.688 6.862 1.00 85.06 111 GLU A CA 1
ATOM 884 C C . GLU A 1 111 ? -0.643 -10.738 6.492 1.00 85.06 111 GLU A C 1
ATOM 886 O O . GLU A 1 111 ? -1.639 -11.196 5.952 1.00 85.06 111 GLU A O 1
ATOM 891 N N . THR A 1 112 ? -0.505 -9.420 6.694 1.00 86.06 112 THR A N 1
ATOM 892 C CA . THR A 1 112 ? -1.601 -8.517 6.303 1.00 86.06 112 THR A CA 1
ATOM 893 C C . THR A 1 112 ? -1.962 -8.673 4.828 1.00 86.06 112 THR A C 1
ATOM 895 O O . THR A 1 112 ? -3.139 -8.634 4.496 1.00 86.06 112 THR A O 1
ATOM 898 N N . TYR A 1 113 ? -0.990 -8.932 3.946 1.00 86.94 113 TYR A N 1
ATOM 899 C CA . TYR A 1 113 ? -1.230 -9.156 2.519 1.00 86.94 113 TYR A CA 1
ATOM 900 C C . TYR A 1 113 ? -2.025 -10.434 2.188 1.00 86.94 113 TYR A C 1
ATOM 902 O O . TYR A 1 113 ? -2.556 -10.512 1.075 1.00 86.94 113 TYR A O 1
ATOM 910 N N . SER A 1 114 ? -2.172 -11.408 3.099 1.00 86.50 114 SER A N 1
ATOM 911 C CA . SER A 1 114 ? -3.103 -12.531 2.881 1.00 86.50 114 SER A CA 1
ATOM 912 C C . SER A 1 114 ? -4.536 -12.042 2.707 1.00 86.50 114 SER A C 1
ATOM 914 O O . SER A 1 114 ? -5.268 -12.576 1.876 1.00 86.50 114 SER A O 1
ATOM 916 N N . ASP A 1 115 ? -4.876 -10.959 3.403 1.00 89.62 115 ASP A N 1
ATOM 917 C CA . ASP A 1 115 ? -6.210 -10.361 3.430 1.00 89.62 115 ASP A CA 1
ATOM 918 C C . ASP A 1 115 ? -6.353 -9.222 2.407 1.00 89.62 115 ASP A C 1
ATOM 920 O O . ASP A 1 115 ? -7.325 -8.460 2.418 1.00 89.62 115 ASP A O 1
ATOM 924 N N . ALA A 1 116 ? -5.365 -9.074 1.517 1.00 92.50 116 ALA A N 1
ATOM 925 C CA . ALA A 1 116 ? -5.384 -8.073 0.466 1.00 92.50 116 ALA A CA 1
ATOM 926 C C . ALA A 1 116 ? -6.613 -8.251 -0.452 1.00 92.50 116 ALA A C 1
ATOM 928 O O . ALA A 1 116 ? -6.874 -9.369 -0.903 1.00 92.50 116 ALA A O 1
ATOM 929 N N . PRO A 1 117 ? -7.331 -7.160 -0.792 1.00 93.44 117 PRO A N 1
ATOM 930 C CA . PRO A 1 117 ? -8.519 -7.212 -1.641 1.00 93.44 117 PRO A CA 1
ATOM 931 C C . PRO A 1 117 ? -8.322 -7.867 -3.010 1.00 93.44 117 PRO A C 1
ATOM 933 O O . PRO A 1 117 ? -9.281 -8.401 -3.567 1.00 93.44 117 PRO A O 1
ATOM 936 N N . TYR A 1 118 ? -7.109 -7.798 -3.564 1.00 95.75 118 TYR A N 1
ATOM 937 C CA . TYR A 1 118 ? -6.787 -8.359 -4.871 1.00 95.75 118 TYR A CA 1
ATOM 938 C C . TYR A 1 118 ? -5.437 -9.078 -4.865 1.00 95.75 118 TYR A C 1
ATOM 940 O O . TYR A 1 118 ? -4.465 -8.606 -4.271 1.00 95.75 118 TYR A O 1
ATOM 948 N N . ASP A 1 119 ? -5.358 -10.174 -5.620 1.00 95.25 119 ASP A N 1
ATOM 949 C CA . ASP A 1 119 ? -4.167 -11.024 -5.738 1.00 95.25 119 ASP A CA 1
ATOM 950 C C . ASP A 1 119 ? -2.936 -10.255 -6.226 1.00 95.25 119 ASP A C 1
ATOM 952 O O . ASP A 1 119 ? -1.830 -10.477 -5.730 1.00 95.25 119 ASP A O 1
ATOM 956 N N . VAL A 1 120 ? -3.142 -9.270 -7.108 1.00 96.31 120 VAL A N 1
ATOM 957 C CA . VAL A 1 120 ? -2.082 -8.395 -7.623 1.00 96.31 120 VAL A CA 1
ATOM 958 C C . VAL A 1 120 ? -1.271 -7.710 -6.524 1.00 96.31 120 VAL A C 1
ATOM 960 O O . VAL A 1 120 ? -0.092 -7.453 -6.719 1.00 96.31 120 VAL A O 1
ATOM 963 N N . GLN A 1 121 ? -1.844 -7.460 -5.343 1.00 95.75 121 GLN A N 1
ATOM 964 C CA . GLN A 1 121 ? -1.107 -6.880 -4.216 1.00 95.75 121 GLN A CA 1
ATOM 965 C C . GLN A 1 121 ? -0.041 -7.826 -3.664 1.00 95.75 121 GLN A C 1
ATOM 967 O O . GLN A 1 121 ? 1.049 -7.373 -3.316 1.00 95.75 121 GLN A O 1
ATOM 972 N N . ARG A 1 122 ? -0.328 -9.130 -3.615 1.00 94.44 122 ARG A N 1
ATOM 973 C CA . ARG A 1 122 ? 0.643 -10.146 -3.190 1.00 94.44 122 ARG A CA 1
ATOM 974 C C . ARG A 1 122 ? 1.721 -10.331 -4.250 1.00 94.44 122 ARG A C 1
ATOM 976 O O . ARG A 1 122 ? 2.904 -10.277 -3.929 1.00 94.44 122 ARG A O 1
ATOM 983 N N . THR A 1 123 ? 1.315 -10.458 -5.511 1.00 95.25 123 THR A N 1
ATOM 984 C CA . THR A 1 123 ? 2.242 -10.624 -6.638 1.00 95.25 123 THR A CA 1
ATOM 985 C C . THR A 1 123 ? 3.160 -9.412 -6.801 1.00 95.25 123 THR A C 1
ATOM 987 O O . THR A 1 123 ? 4.371 -9.560 -6.966 1.00 95.25 123 THR A O 1
ATOM 990 N N . TRP A 1 124 ? 2.618 -8.199 -6.654 1.00 95.56 124 TRP A N 1
ATOM 991 C CA . TRP A 1 124 ? 3.410 -6.973 -6.678 1.00 95.56 124 TRP A CA 1
ATOM 992 C C . TRP A 1 124 ? 4.406 -6.919 -5.522 1.00 95.56 124 TRP A C 1
ATOM 994 O O . TRP A 1 124 ? 5.555 -6.545 -5.740 1.00 95.56 124 TRP A O 1
ATOM 1004 N N . ARG A 1 125 ? 4.021 -7.345 -4.308 1.00 93.12 125 ARG A N 1
ATOM 1005 C CA . ARG A 1 125 ? 4.946 -7.382 -3.164 1.00 93.12 125 ARG A CA 1
ATOM 1006 C C . ARG A 1 125 ? 6.147 -8.290 -3.434 1.00 93.12 125 ARG A C 1
ATOM 1008 O O . ARG A 1 125 ? 7.259 -7.943 -3.044 1.00 93.12 125 ARG A O 1
ATOM 1015 N N . THR A 1 126 ? 5.952 -9.413 -4.124 1.00 93.56 126 THR A N 1
ATOM 1016 C CA . THR A 1 126 ? 7.056 -10.285 -4.554 1.00 93.56 126 THR A CA 1
ATOM 1017 C C . THR A 1 126 ? 7.999 -9.573 -5.525 1.00 93.56 126 THR A C 1
ATOM 1019 O O . THR A 1 126 ? 9.213 -9.617 -5.325 1.00 93.56 126 THR A O 1
ATOM 1022 N N . LEU A 1 127 ? 7.467 -8.884 -6.540 1.00 95.50 127 LEU A N 1
ATOM 1023 C CA . LEU A 1 127 ? 8.280 -8.088 -7.465 1.00 95.50 127 LEU A CA 1
ATOM 1024 C C . LEU A 1 127 ? 9.035 -6.965 -6.733 1.00 95.50 127 LEU A C 1
ATOM 1026 O O . LEU A 1 127 ? 10.237 -6.802 -6.914 1.00 95.50 127 LEU A O 1
ATOM 1030 N N . ASP A 1 128 ? 8.350 -6.230 -5.863 1.00 93.25 128 ASP A N 1
ATOM 1031 C CA . ASP A 1 128 ? 8.905 -5.128 -5.077 1.00 93.25 128 ASP A CA 1
ATOM 1032 C C . ASP A 1 128 ? 10.076 -5.576 -4.185 1.00 93.25 128 ASP A C 1
ATOM 1034 O O . ASP A 1 128 ? 11.122 -4.933 -4.188 1.00 93.25 128 ASP A O 1
ATOM 1038 N N . LYS A 1 129 ? 9.977 -6.730 -3.503 1.00 91.62 129 LYS A N 1
ATOM 1039 C CA . LYS A 1 129 ? 11.103 -7.318 -2.744 1.00 91.62 129 LYS A CA 1
ATOM 1040 C C . LYS A 1 129 ? 12.312 -7.619 -3.627 1.00 91.62 129 LYS A C 1
ATOM 1042 O O . LYS A 1 129 ? 13.449 -7.372 -3.218 1.00 91.62 129 LYS A O 1
ATOM 1047 N N . LYS A 1 130 ? 12.078 -8.152 -4.833 1.00 93.94 130 LYS A N 1
ATOM 1048 C CA . LYS A 1 130 ? 13.154 -8.457 -5.788 1.00 93.94 130 LYS A CA 1
ATOM 1049 C C . LYS A 1 130 ? 13.857 -7.176 -6.232 1.00 93.94 130 LYS A C 1
ATOM 1051 O O . LYS A 1 130 ? 15.079 -7.112 -6.176 1.00 93.94 130 LYS A O 1
ATOM 1056 N N . LEU A 1 131 ? 13.095 -6.146 -6.599 1.00 92.38 131 LEU A N 1
ATOM 1057 C CA . LEU A 1 131 ? 13.654 -4.858 -7.009 1.00 92.38 131 LEU A CA 1
ATOM 1058 C C . LEU A 1 131 ? 14.373 -4.140 -5.857 1.00 92.38 131 LEU A C 1
ATOM 1060 O O . LEU A 1 131 ? 15.413 -3.535 -6.089 1.00 92.38 131 LEU A O 1
ATOM 1064 N N . GLN A 1 132 ? 13.861 -4.222 -4.622 1.00 88.88 132 GLN A N 1
ATOM 1065 C CA . GLN A 1 132 ? 14.513 -3.628 -3.446 1.00 88.88 132 GLN A CA 1
ATOM 1066 C C . GLN A 1 132 ? 15.854 -4.301 -3.144 1.00 88.88 132 GLN A C 1
ATOM 1068 O O . GLN A 1 132 ? 16.817 -3.604 -2.862 1.00 88.88 132 GLN A O 1
ATOM 1073 N N . THR A 1 133 ? 15.944 -5.626 -3.291 1.00 88.25 133 THR A N 1
ATOM 1074 C CA . THR A 1 133 ? 17.207 -6.369 -3.102 1.00 88.25 133 THR A CA 1
ATOM 1075 C C . THR A 1 133 ? 18.280 -5.978 -4.125 1.00 88.25 133 THR A C 1
ATOM 1077 O O . THR A 1 133 ? 19.464 -6.107 -3.860 1.00 88.25 133 THR A O 1
ATOM 1080 N N . LEU A 1 134 ? 17.888 -5.487 -5.304 1.00 86.06 134 LEU A N 1
ATOM 1081 C CA . LEU A 1 134 ? 18.829 -5.021 -6.328 1.00 86.06 134 LEU A CA 1
ATOM 1082 C C . LEU A 1 134 ? 19.226 -3.549 -6.179 1.00 86.06 134 LEU A C 1
ATOM 1084 O O . LEU A 1 134 ? 19.987 -3.036 -6.997 1.00 86.06 134 LEU A O 1
ATOM 1088 N N . HIS A 1 135 ? 18.657 -2.838 -5.208 1.00 81.06 135 HIS A N 1
ATOM 1089 C CA . HIS A 1 135 ? 18.792 -1.397 -5.100 1.00 81.06 135 HIS A CA 1
ATOM 1090 C C . HIS A 1 135 ? 19.543 -1.022 -3.819 1.00 81.06 135 HIS A C 1
ATOM 1092 O O . HIS A 1 135 ? 18.982 -1.101 -2.732 1.00 81.06 135 HIS A O 1
ATOM 1098 N N . ASP A 1 136 ? 20.752 -0.468 -3.959 1.00 70.44 136 ASP A N 1
ATOM 1099 C CA . ASP A 1 136 ? 21.721 -0.190 -2.876 1.00 70.44 136 ASP A CA 1
ATOM 1100 C C . ASP A 1 136 ? 21.175 0.550 -1.635 1.00 70.44 136 ASP A C 1
ATOM 1102 O O . ASP A 1 136 ? 21.719 0.452 -0.537 1.00 70.44 136 ASP A O 1
ATOM 1106 N N . ASN A 1 137 ? 20.110 1.337 -1.803 1.00 69.94 137 ASN A N 1
ATOM 1107 C CA . ASN A 1 137 ? 19.480 2.107 -0.723 1.00 69.94 137 ASN A CA 1
ATOM 1108 C C . ASN A 1 137 ? 18.392 1.351 0.068 1.00 69.94 137 ASN A C 1
ATOM 1110 O O . ASN A 1 137 ? 17.806 1.938 0.983 1.00 69.94 137 ASN A O 1
ATOM 1114 N N . TYR A 1 138 ? 18.080 0.101 -0.279 1.00 66.31 138 TYR A N 1
ATOM 1115 C CA . TYR A 1 138 ? 17.057 -0.705 0.391 1.00 66.31 138 TYR A CA 1
ATOM 1116 C C . TYR A 1 138 ? 17.679 -1.923 1.084 1.00 66.31 138 TYR A C 1
ATOM 1118 O O . TYR A 1 138 ? 18.741 -2.385 0.684 1.00 66.31 138 TYR A O 1
ATOM 1126 N N . PRO A 1 139 ? 17.056 -2.428 2.165 1.00 66.75 139 PRO A N 1
ATOM 1127 C CA . PRO A 1 139 ? 17.514 -3.655 2.799 1.00 66.75 139 PRO A CA 1
ATOM 1128 C C . PRO A 1 139 ? 17.311 -4.854 1.867 1.00 66.75 139 PRO A C 1
ATOM 1130 O O . PRO A 1 139 ? 16.264 -4.973 1.225 1.00 66.75 139 PRO A O 1
ATOM 1133 N N . ASP A 1 140 ? 18.275 -5.770 1.870 1.00 74.56 140 ASP A N 1
ATOM 1134 C CA . ASP A 1 140 ? 18.177 -7.029 1.136 1.00 74.56 140 ASP A CA 1
ATOM 1135 C C . ASP A 1 140 ? 17.059 -7.899 1.718 1.00 74.56 140 ASP A C 1
ATOM 1137 O O . ASP A 1 140 ? 17.032 -8.194 2.917 1.00 74.56 140 ASP A O 1
ATOM 1141 N N . PHE A 1 141 ? 16.132 -8.335 0.862 1.00 75.12 141 PHE A N 1
ATOM 1142 C CA . PHE A 1 141 ? 15.081 -9.284 1.246 1.00 75.12 141 PHE A CA 1
ATOM 1143 C C . PHE A 1 141 ? 15.463 -10.730 0.938 1.00 75.12 141 PHE A C 1
ATOM 1145 O O . PHE A 1 141 ? 14.891 -11.651 1.522 1.00 75.12 141 PHE A O 1
ATOM 1152 N N . TYR A 1 142 ? 16.410 -10.934 0.024 1.00 74.38 142 TYR A N 1
ATOM 1153 C CA . TYR A 1 142 ? 16.896 -12.247 -0.375 1.00 74.38 142 TYR A CA 1
ATOM 1154 C C . TYR A 1 142 ? 18.400 -12.345 -0.137 1.00 74.38 142 TYR A C 1
ATOM 1156 O O . TYR A 1 142 ? 19.141 -11.417 -0.435 1.00 74.38 142 TYR A O 1
ATOM 1164 N N . GLU A 1 143 ? 18.855 -13.503 0.346 1.00 74.50 143 GLU A N 1
ATOM 1165 C CA . GLU A 1 143 ? 20.289 -13.796 0.517 1.00 74.50 143 GLU A CA 1
ATOM 1166 C C . GLU A 1 143 ? 21.042 -13.874 -0.820 1.00 74.50 143 GLU A C 1
ATOM 1168 O O . GLU A 1 143 ? 22.267 -13.782 -0.859 1.00 74.50 143 GLU A O 1
ATOM 1173 N N . VAL A 1 144 ? 20.306 -14.092 -1.912 1.00 82.81 144 VAL A N 1
ATOM 1174 C CA . VAL A 1 144 ? 20.830 -14.201 -3.271 1.00 82.81 144 VAL A CA 1
ATOM 1175 C C . VAL A 1 144 ? 20.118 -13.180 -4.143 1.00 82.81 144 VAL A C 1
ATOM 1177 O O . VAL A 1 144 ? 18.885 -13.133 -4.161 1.00 82.81 144 VAL A O 1
ATOM 1180 N N . GLU A 1 145 ? 20.899 -12.405 -4.894 1.00 86.38 145 GLU A N 1
ATOM 1181 C CA . GLU A 1 145 ? 20.377 -11.439 -5.857 1.00 86.38 145 GLU A CA 1
ATOM 1182 C C . GLU A 1 145 ? 19.426 -12.114 -6.866 1.00 86.38 145 GLU A C 1
ATOM 1184 O O . GLU A 1 145 ? 19.764 -13.153 -7.454 1.00 86.38 145 GLU A O 1
ATOM 1189 N N . PRO A 1 146 ? 18.229 -11.546 -7.096 1.00 89.25 146 PRO A N 1
ATOM 1190 C CA . PRO A 1 146 ? 17.299 -12.059 -8.091 1.00 89.25 146 PRO A CA 1
ATOM 1191 C C . PRO A 1 146 ? 17.894 -12.026 -9.502 1.00 89.25 146 PRO A C 1
ATOM 1193 O O . PRO A 1 146 ? 18.430 -11.015 -9.950 1.00 89.25 146 PRO A O 1
ATOM 1196 N N . SER A 1 147 ? 17.745 -13.123 -10.247 1.00 91.56 147 SER A N 1
ATOM 1197 C CA . SER A 1 147 ? 18.143 -13.161 -11.656 1.00 91.56 147 SER A CA 1
ATOM 1198 C C . SER A 1 147 ? 17.190 -12.348 -12.539 1.00 91.56 147 SER A C 1
ATOM 1200 O O . SER A 1 147 ? 16.008 -12.198 -12.221 1.00 91.56 147 SER A O 1
ATOM 1202 N N . ARG A 1 148 ? 17.674 -11.903 -13.708 1.00 92.19 148 ARG A N 1
ATOM 1203 C CA . ARG A 1 148 ? 16.861 -11.204 -14.721 1.00 92.19 148 ARG A CA 1
ATOM 1204 C C . ARG A 1 148 ? 15.570 -11.964 -15.059 1.00 92.19 148 ARG A C 1
ATOM 1206 O O . ARG A 1 148 ? 14.498 -11.379 -14.978 1.00 92.19 148 ARG A O 1
ATOM 1213 N N . ASN A 1 149 ? 15.667 -13.266 -15.339 1.00 93.50 149 ASN A N 1
ATOM 1214 C CA . ASN A 1 149 ? 14.503 -14.106 -15.651 1.00 93.50 149 ASN A CA 1
ATOM 1215 C C . ASN A 1 149 ? 13.506 -14.167 -14.485 1.00 93.50 149 ASN A C 1
ATOM 1217 O O . ASN A 1 149 ? 12.305 -14.106 -14.697 1.00 93.50 149 ASN A O 1
ATOM 1221 N N . SER A 1 150 ? 13.995 -14.241 -13.242 1.00 95.38 150 SER A N 1
ATOM 1222 C CA . SER A 1 150 ? 13.125 -14.256 -12.058 1.00 95.38 150 SER A CA 1
ATOM 1223 C C . SER A 1 150 ? 12.350 -12.943 -11.895 1.00 95.38 150 SER A C 1
ATOM 1225 O O . SER A 1 150 ? 11.228 -12.943 -11.390 1.00 95.38 150 SER A O 1
ATOM 1227 N N . ILE A 1 151 ? 12.937 -11.814 -12.295 1.00 95.94 151 ILE A N 1
ATOM 1228 C CA . ILE A 1 151 ? 12.269 -10.506 -12.277 1.00 95.94 151 ILE A CA 1
ATOM 1229 C C . ILE A 1 151 ? 11.261 -10.418 -13.419 1.00 95.94 151 ILE A C 1
ATOM 1231 O O . ILE A 1 151 ? 10.136 -9.988 -13.185 1.00 95.94 151 ILE A O 1
ATOM 1235 N N . GLU A 1 152 ? 11.640 -10.867 -14.617 1.00 95.88 152 GLU A N 1
ATOM 1236 C CA . GLU A 1 152 ? 10.763 -10.934 -15.791 1.00 95.88 152 GLU A CA 1
ATOM 1237 C C . GLU A 1 152 ? 9.497 -11.751 -15.508 1.00 95.88 152 GLU A C 1
ATOM 1239 O O . GLU A 1 152 ? 8.392 -11.263 -15.738 1.00 95.88 152 GLU A O 1
ATOM 1244 N N . GLU A 1 153 ? 9.645 -12.939 -14.913 1.00 97.00 153 GLU A N 1
ATOM 1245 C CA . GLU A 1 153 ? 8.523 -13.777 -14.472 1.00 97.00 153 GLU A CA 1
ATOM 1246 C C . GLU A 1 153 ? 7.600 -13.012 -13.514 1.00 97.00 153 GLU A C 1
ATOM 1248 O O . GLU A 1 153 ? 6.393 -12.983 -13.716 1.00 97.00 153 GLU A O 1
ATOM 1253 N N . SER A 1 154 ? 8.146 -12.301 -12.521 1.00 97.38 154 SER A N 1
ATOM 1254 C CA . SER A 1 154 ? 7.316 -11.524 -11.590 1.00 97.38 154 SER A CA 1
ATOM 1255 C C . SER A 1 154 ? 6.671 -10.282 -12.206 1.00 97.38 154 SER A C 1
ATOM 1257 O O . SER A 1 154 ? 5.588 -9.896 -11.771 1.00 97.38 154 SER A O 1
ATOM 1259 N N . ILE A 1 155 ? 7.292 -9.649 -13.205 1.00 97.81 155 ILE A N 1
ATOM 1260 C CA . ILE A 1 155 ? 6.656 -8.575 -13.983 1.00 97.81 155 ILE A CA 1
ATOM 1261 C C . ILE A 1 155 ? 5.454 -9.141 -14.744 1.00 97.81 155 ILE A C 1
ATOM 1263 O O . ILE A 1 155 ? 4.370 -8.555 -14.695 1.00 97.81 155 ILE A O 1
ATOM 1267 N N . PHE A 1 156 ? 5.635 -10.288 -15.405 1.00 97.38 156 PHE A N 1
ATOM 1268 C CA . PHE A 1 156 ? 4.563 -10.978 -16.111 1.00 97.38 156 PHE A CA 1
ATOM 1269 C C . PHE A 1 156 ? 3.438 -11.397 -15.161 1.00 97.38 156 PHE A C 1
ATOM 1271 O O . PHE A 1 156 ? 2.277 -11.112 -15.445 1.00 97.38 156 PHE A O 1
ATOM 1278 N N . ASP A 1 157 ? 3.767 -11.981 -14.007 1.00 98.06 157 ASP A N 1
ATOM 1279 C CA . ASP A 1 157 ? 2.773 -12.395 -13.019 1.00 98.06 157 ASP A CA 1
ATOM 1280 C C . ASP A 1 157 ? 1.916 -11.204 -12.570 1.00 98.06 157 ASP A C 1
ATOM 1282 O O . ASP A 1 157 ? 0.693 -11.314 -12.520 1.00 98.06 157 ASP A O 1
ATOM 1286 N N . VAL A 1 158 ? 2.527 -10.047 -12.267 1.00 98.00 158 VAL A N 1
ATOM 1287 C CA . VAL A 1 158 ? 1.787 -8.827 -11.887 1.00 98.00 158 VAL A CA 1
ATOM 1288 C C . VAL A 1 158 ? 0.856 -8.375 -13.010 1.00 98.00 158 VAL A C 1
ATOM 1290 O O . VAL A 1 158 ? -0.278 -7.991 -12.726 1.00 98.00 158 VAL A O 1
ATOM 1293 N N . PHE A 1 159 ? 1.323 -8.411 -14.260 1.00 97.69 159 PHE A N 1
ATOM 1294 C CA . PHE A 1 159 ? 0.519 -8.043 -15.423 1.00 97.69 159 PHE A CA 1
ATOM 1295 C C . PHE A 1 159 ? -0.677 -8.986 -15.613 1.00 97.69 159 PHE A C 1
ATOM 1297 O O . PHE A 1 159 ? -1.796 -8.514 -15.805 1.00 97.69 159 PHE A O 1
ATOM 1304 N N . ASP A 1 160 ? -0.460 -10.300 -15.512 1.00 97.44 160 ASP A N 1
ATOM 1305 C CA . ASP A 1 160 ? -1.486 -11.320 -15.751 1.00 97.44 160 ASP A CA 1
ATOM 1306 C C . ASP A 1 160 ? -2.578 -11.321 -14.673 1.00 97.44 160 ASP A C 1
ATOM 1308 O O . ASP A 1 160 ? -3.769 -11.393 -14.989 1.00 97.44 160 ASP A O 1
ATOM 1312 N N . VAL A 1 161 ? -2.201 -11.172 -13.397 1.00 97.75 161 VAL A N 1
ATOM 1313 C CA . VAL A 1 161 ? -3.178 -11.160 -12.295 1.00 97.75 161 VAL A CA 1
ATOM 1314 C C . VAL A 1 161 ? -3.816 -9.788 -12.059 1.00 97.75 161 VAL A C 1
ATOM 1316 O O . VAL A 1 161 ? -4.648 -9.649 -11.153 1.00 97.75 161 VAL A O 1
ATOM 1319 N N . PHE A 1 162 ? -3.432 -8.754 -12.817 1.00 98.19 162 PHE A N 1
ATOM 1320 C CA . PHE A 1 162 ? -3.990 -7.421 -12.623 1.00 98.19 162 PHE A CA 1
ATOM 1321 C C . PHE A 1 162 ? -5.508 -7.438 -12.893 1.00 98.19 162 PHE A C 1
ATOM 1323 O O . PHE A 1 162 ? -5.958 -7.911 -13.940 1.00 98.19 162 PHE A O 1
ATOM 1330 N N . PRO A 1 163 ? -6.343 -6.906 -11.980 1.00 96.94 163 PRO A N 1
ATOM 1331 C CA . PRO A 1 163 ? -7.796 -6.990 -12.094 1.00 96.94 163 PRO A CA 1
ATOM 1332 C C . PRO A 1 163 ? -8.382 -5.963 -13.085 1.00 96.94 163 PRO A C 1
ATOM 1334 O O . PRO A 1 163 ? -9.239 -5.154 -12.726 1.00 96.94 163 PRO A O 1
ATOM 1337 N N . THR A 1 164 ? -7.975 -6.007 -14.358 1.00 95.56 164 THR A N 1
ATOM 1338 C CA . THR A 1 164 ? -8.382 -5.055 -15.414 1.00 95.56 164 THR A CA 1
ATOM 1339 C C . THR A 1 164 ? -9.894 -5.019 -15.633 1.00 95.56 164 THR A C 1
ATOM 1341 O O . THR A 1 164 ? -10.458 -3.967 -15.901 1.00 95.56 164 THR A O 1
ATOM 1344 N N . ALA A 1 165 ? -10.597 -6.138 -15.428 1.00 95.56 165 ALA A N 1
ATOM 1345 C CA . ALA A 1 165 ? -12.062 -6.159 -15.486 1.00 95.56 165 ALA A CA 1
ATOM 1346 C C . ALA A 1 165 ? -12.718 -5.270 -14.410 1.00 95.56 165 ALA A C 1
ATOM 1348 O O . ALA A 1 165 ? -13.815 -4.751 -14.616 1.00 95.56 165 ALA A O 1
ATOM 1349 N N . ARG A 1 166 ? -12.061 -5.100 -13.254 1.00 96.19 166 ARG A N 1
ATOM 1350 C CA . ARG A 1 166 ? -12.532 -4.250 -12.154 1.00 96.19 166 ARG A CA 1
ATOM 1351 C C . ARG A 1 166 ? -12.066 -2.801 -12.297 1.00 96.19 166 ARG A C 1
ATOM 1353 O O . ARG A 1 166 ? -12.821 -1.921 -11.882 1.00 96.19 166 ARG A O 1
ATOM 1360 N N . PHE A 1 167 ? -10.880 -2.594 -12.873 1.00 96.06 167 PHE A N 1
ATOM 1361 C CA . PHE A 1 167 ? -10.229 -1.292 -13.067 1.00 96.06 167 PHE A CA 1
ATOM 1362 C C . PHE A 1 167 ? -9.830 -1.061 -14.535 1.00 96.06 167 PHE A C 1
ATOM 1364 O O . PHE A 1 167 ? -8.639 -0.928 -14.840 1.00 96.06 167 PHE A O 1
ATOM 1371 N N . PRO A 1 168 ? -10.796 -1.040 -15.469 1.00 96.31 168 PRO A N 1
ATOM 1372 C CA . PRO A 1 168 ? -10.502 -0.888 -16.894 1.00 96.31 168 PRO A CA 1
ATOM 1373 C C . PRO A 1 168 ? -9.809 0.444 -17.210 1.00 96.31 168 PRO A C 1
ATOM 1375 O O . PRO A 1 168 ? -9.009 0.534 -18.133 1.00 96.31 168 PRO A O 1
ATOM 1378 N N . GLU A 1 169 ? -10.051 1.484 -16.413 1.00 94.62 169 GLU A N 1
ATOM 1379 C CA . GLU A 1 169 ? -9.407 2.788 -16.555 1.00 94.62 169 GLU A CA 1
ATOM 1380 C C . GLU A 1 169 ? -7.885 2.762 -16.339 1.00 94.62 169 GLU A C 1
ATOM 1382 O O . GLU A 1 169 ? -7.199 3.686 -16.773 1.00 94.62 169 GLU A O 1
ATOM 1387 N N . LEU A 1 170 ? -7.353 1.719 -15.691 1.00 96.81 170 LEU A N 1
ATOM 1388 C CA . LEU A 1 170 ? -5.921 1.558 -15.420 1.00 96.81 170 LEU A CA 1
ATOM 1389 C C . LEU A 1 170 ? -5.203 0.690 -16.458 1.00 96.81 170 LEU A C 1
ATOM 1391 O O . LEU A 1 170 ? -3.991 0.519 -16.374 1.00 96.81 170 LEU A O 1
ATOM 1395 N N . GLU A 1 171 ? -5.908 0.164 -17.457 1.00 96.50 171 GLU A N 1
ATOM 1396 C CA . GLU A 1 171 ? -5.342 -0.721 -18.481 1.00 96.50 171 GLU A CA 1
ATOM 1397 C C . GLU A 1 171 ? -4.197 -0.065 -19.270 1.00 96.50 171 GLU A C 1
ATOM 1399 O O . GLU A 1 171 ? -3.139 -0.664 -19.490 1.00 96.50 171 GLU A O 1
ATOM 1404 N N . SER A 1 172 ? -4.377 1.203 -19.652 1.00 95.44 172 SER A N 1
ATOM 1405 C CA . SER A 1 172 ? -3.326 1.967 -20.328 1.00 95.44 172 SER A CA 1
ATOM 1406 C C . SER A 1 172 ? -2.139 2.246 -19.405 1.00 95.44 172 SER A C 1
ATOM 1408 O O . SER A 1 172 ? -1.003 2.255 -19.879 1.00 95.44 172 SER A O 1
ATOM 1410 N N . ASP A 1 173 ? -2.386 2.484 -18.112 1.00 97.50 173 ASP A N 1
ATOM 1411 C CA . ASP A 1 173 ? -1.330 2.706 -17.120 1.00 97.50 173 ASP A CA 1
ATOM 1412 C C . ASP A 1 173 ? -0.520 1.409 -16.909 1.00 97.50 173 ASP A C 1
ATOM 1414 O O . ASP A 1 173 ? 0.709 1.452 -16.887 1.00 97.50 173 ASP A O 1
ATOM 1418 N N . LEU A 1 174 ? -1.197 0.254 -16.841 1.00 98.00 174 LEU A N 1
ATOM 1419 C CA . LEU A 1 174 ? -0.592 -1.076 -16.710 1.00 98.00 174 LEU A CA 1
ATOM 1420 C C . LEU A 1 174 ? 0.262 -1.437 -17.930 1.00 98.00 174 LEU A C 1
ATOM 1422 O O . LEU A 1 174 ? 1.410 -1.846 -17.778 1.00 98.00 174 LEU A O 1
ATOM 1426 N N . THR A 1 175 ? -0.275 -1.257 -19.139 1.00 96.25 175 THR A N 1
ATOM 1427 C CA . THR A 1 175 ? 0.455 -1.547 -20.386 1.00 96.25 175 THR A CA 1
ATOM 1428 C C . THR A 1 175 ? 1.718 -0.699 -20.478 1.00 96.25 175 THR A C 1
ATOM 1430 O O . THR A 1 175 ? 2.795 -1.195 -20.798 1.00 96.25 175 THR A O 1
ATOM 1433 N N . LYS A 1 176 ? 1.603 0.588 -20.133 1.00 95.88 176 LYS A N 1
ATOM 1434 C CA . LYS A 1 176 ? 2.743 1.496 -20.109 1.00 95.88 176 LYS A CA 1
ATOM 1435 C C . LYS A 1 176 ? 3.788 1.076 -19.077 1.00 95.88 176 LYS A C 1
ATOM 1437 O O . LYS A 1 176 ? 4.973 1.041 -19.400 1.00 95.88 176 LYS A O 1
ATOM 1442 N N . TRP A 1 177 ? 3.358 0.748 -17.859 1.00 97.75 177 TRP A N 1
ATOM 1443 C CA . TRP A 1 177 ? 4.242 0.231 -16.817 1.00 97.75 177 TRP A CA 1
ATOM 1444 C C . TRP A 1 177 ? 4.996 -1.013 -17.293 1.00 97.75 177 TRP A C 1
ATOM 1446 O O . TRP A 1 177 ? 6.220 -1.033 -17.191 1.00 97.75 177 TRP A O 1
ATOM 1456 N N . TYR A 1 178 ? 4.296 -1.986 -17.883 1.00 97.38 178 TYR A N 1
ATOM 1457 C CA . TYR A 1 178 ? 4.882 -3.229 -18.387 1.00 97.38 178 TYR A CA 1
ATOM 1458 C C . TYR A 1 178 ? 5.960 -2.973 -19.447 1.00 97.38 178 TYR A C 1
ATOM 1460 O O . TYR A 1 178 ? 7.070 -3.499 -19.342 1.00 97.38 178 TYR A O 1
ATOM 1468 N N . SER A 1 179 ? 5.679 -2.114 -20.432 1.00 95.25 179 SER A N 1
ATOM 1469 C CA . SER A 1 179 ? 6.656 -1.760 -21.468 1.00 95.25 179 SER A CA 1
ATOM 1470 C C . SER A 1 179 ? 7.870 -1.031 -20.888 1.00 95.25 179 SER A C 1
ATOM 1472 O O . SER A 1 179 ? 9.009 -1.344 -21.231 1.00 95.25 179 SER A O 1
ATOM 1474 N N . MET A 1 180 ? 7.648 -0.074 -19.981 1.00 95.50 180 MET A N 1
ATOM 1475 C CA . MET A 1 180 ? 8.731 0.688 -19.360 1.00 95.50 180 MET A CA 1
ATOM 1476 C C . MET A 1 180 ? 9.619 -0.204 -18.489 1.00 95.50 180 MET A C 1
ATOM 1478 O O . MET A 1 180 ? 10.831 -0.203 -18.675 1.00 95.50 180 MET A O 1
ATOM 1482 N N . ILE A 1 181 ? 9.045 -0.993 -17.577 1.00 95.25 181 ILE A N 1
ATOM 1483 C CA . ILE A 1 181 ? 9.828 -1.825 -16.654 1.00 95.25 181 ILE A CA 1
ATOM 1484 C C . ILE A 1 181 ? 10.587 -2.937 -17.391 1.00 95.25 181 ILE A C 1
ATOM 1486 O O . ILE A 1 181 ? 11.753 -3.182 -17.093 1.00 95.25 181 ILE A O 1
ATOM 1490 N N . THR A 1 182 ? 9.981 -3.537 -18.421 1.00 94.12 182 THR A N 1
ATOM 1491 C CA . THR A 1 182 ? 10.637 -4.537 -19.279 1.00 94.12 182 THR A CA 1
ATOM 1492 C C . THR A 1 182 ? 11.789 -3.926 -20.078 1.00 94.12 182 THR A C 1
ATOM 1494 O O . THR A 1 182 ? 12.830 -4.561 -20.249 1.00 94.12 182 THR A O 1
ATOM 1497 N N . ARG A 1 183 ? 11.657 -2.676 -20.541 1.00 92.00 183 ARG A N 1
ATOM 1498 C CA . ARG A 1 183 ? 12.758 -1.945 -21.187 1.00 92.00 183 ARG A CA 1
ATOM 1499 C C . ARG A 1 183 ? 13.923 -1.725 -20.224 1.00 92.00 183 ARG A C 1
ATOM 1501 O O . ARG A 1 183 ? 15.062 -1.953 -20.617 1.00 92.00 183 ARG A O 1
ATOM 1508 N N . GLU A 1 184 ? 13.648 -1.285 -18.995 1.00 91.69 184 GLU A N 1
ATOM 1509 C CA . GLU A 1 184 ? 14.680 -1.069 -17.969 1.00 91.69 184 GLU A CA 1
ATOM 1510 C C . GLU A 1 184 ? 15.395 -2.378 -17.589 1.00 91.69 184 GLU A C 1
ATOM 1512 O O . GLU A 1 184 ? 16.624 -2.413 -17.504 1.00 91.69 184 GLU A O 1
ATOM 1517 N N . LEU A 1 185 ? 14.646 -3.480 -17.467 1.00 92.69 185 LEU A N 1
ATOM 1518 C CA . LEU A 1 185 ? 15.189 -4.817 -17.212 1.00 92.69 185 LEU A CA 1
ATOM 1519 C C . LEU A 1 185 ? 16.146 -5.292 -18.320 1.00 92.69 185 LEU A C 1
ATOM 1521 O O . LEU A 1 185 ? 17.162 -5.933 -18.042 1.00 92.69 185 LEU A O 1
ATOM 1525 N N . ASN A 1 186 ? 15.819 -4.981 -19.576 1.00 90.75 186 ASN A N 1
ATOM 1526 C CA . ASN A 1 186 ? 16.535 -5.459 -20.760 1.00 90.75 186 ASN A CA 1
ATOM 1527 C C . ASN A 1 186 ? 17.690 -4.560 -21.216 1.00 90.75 186 ASN A C 1
ATOM 1529 O O . ASN A 1 186 ? 18.326 -4.855 -22.231 1.00 90.75 186 ASN A O 1
ATOM 1533 N N . ARG A 1 187 ? 18.016 -3.498 -20.473 1.00 88.38 187 ARG A N 1
ATOM 1534 C CA . ARG A 1 187 ? 19.229 -2.713 -20.735 1.00 88.38 187 ARG A CA 1
ATOM 1535 C C . ARG A 1 187 ? 20.497 -3.587 -20.614 1.00 88.38 187 ARG A C 1
ATOM 1537 O O . ARG A 1 187 ? 20.489 -4.578 -19.868 1.00 88.38 187 ARG A O 1
ATOM 1544 N N . PRO A 1 188 ? 21.589 -3.257 -21.341 1.00 84.31 188 PRO A N 1
ATOM 1545 C CA . PRO A 1 188 ? 22.854 -3.993 -21.246 1.00 84.31 188 PRO A CA 1
ATOM 1546 C C . PRO A 1 188 ? 23.359 -4.087 -19.803 1.00 84.31 188 PRO A C 1
ATOM 1548 O O . PRO A 1 188 ? 23.698 -5.171 -19.334 1.00 84.31 188 PRO A O 1
ATOM 1551 N N . GLU A 1 189 ? 23.302 -2.964 -19.089 1.00 84.19 189 GLU A N 1
ATOM 1552 C CA . GLU A 1 189 ? 23.426 -2.891 -17.638 1.00 84.19 189 GLU A CA 1
ATOM 1553 C C . GLU A 1 189 ? 22.028 -2.673 -17.057 1.00 84.19 189 GLU A C 1
ATOM 1555 O O . GLU A 1 189 ? 21.322 -1.745 -17.452 1.00 84.19 189 GLU A O 1
ATOM 1560 N N . MET A 1 190 ? 21.600 -3.576 -16.175 1.00 82.12 190 MET A N 1
ATOM 1561 C CA . MET A 1 190 ? 20.265 -3.538 -15.581 1.00 82.12 190 MET A CA 1
ATOM 1562 C C . MET A 1 190 ? 20.114 -2.298 -14.692 1.00 82.12 190 MET A C 1
ATOM 1564 O O . MET A 1 190 ? 20.870 -2.123 -13.740 1.00 82.12 190 MET A O 1
ATOM 1568 N N . ASP A 1 191 ? 19.109 -1.470 -14.977 1.00 86.31 191 ASP A N 1
ATOM 1569 C CA . ASP A 1 191 ? 18.849 -0.231 -14.238 1.00 86.31 191 ASP A CA 1
ATOM 1570 C C . ASP A 1 191 ? 17.836 -0.475 -13.105 1.00 86.31 191 ASP A C 1
ATOM 1572 O O . ASP A 1 191 ? 16.627 -0.281 -13.259 1.00 86.31 191 ASP A O 1
ATOM 1576 N N . ALA A 1 192 ? 18.324 -0.948 -11.952 1.00 88.06 192 ALA A N 1
ATOM 1577 C CA . ALA A 1 192 ? 17.483 -1.216 -10.781 1.00 88.06 192 ALA A CA 1
ATOM 1578 C C . ALA A 1 192 ? 16.781 0.047 -10.247 1.00 88.06 192 ALA A C 1
ATOM 1580 O O . ALA A 1 192 ? 15.632 -0.029 -9.805 1.00 88.06 192 ALA A O 1
ATOM 1581 N N . GLY A 1 193 ? 17.438 1.209 -10.339 1.00 89.38 193 GLY A N 1
ATOM 1582 C CA . GLY A 1 193 ? 16.865 2.505 -9.968 1.00 89.38 193 GLY A CA 1
ATOM 1583 C C . GLY A 1 193 ? 15.683 2.877 -10.858 1.00 89.38 193 GLY A C 1
ATOM 1584 O O . GLY A 1 193 ? 14.591 3.146 -10.353 1.00 89.38 193 GLY A O 1
ATOM 1585 N N . GLY A 1 194 ? 15.870 2.803 -12.178 1.00 91.38 194 GLY A N 1
ATOM 1586 C CA . GLY A 1 194 ? 14.819 3.049 -13.165 1.00 91.38 194 GLY A CA 1
ATOM 1587 C C . GLY A 1 194 ? 13.639 2.084 -13.027 1.00 91.38 194 GLY A C 1
ATOM 1588 O O . GLY A 1 194 ? 12.484 2.516 -13.011 1.00 91.38 194 GLY A O 1
ATOM 1589 N N . MET A 1 195 ? 13.905 0.783 -12.843 1.00 93.81 195 MET A N 1
ATOM 1590 C CA . MET A 1 195 ? 12.852 -0.208 -12.585 1.00 93.81 195 MET A CA 1
ATOM 1591 C C . MET A 1 195 ? 12.053 0.125 -11.322 1.00 93.81 195 MET A C 1
ATOM 1593 O O . MET A 1 195 ? 10.821 0.090 -11.352 1.00 93.81 195 MET A O 1
ATOM 1597 N N . MET A 1 196 ? 12.733 0.465 -10.222 1.00 92.56 196 MET A N 1
ATOM 1598 C CA . MET A 1 196 ? 12.085 0.818 -8.959 1.00 92.56 196 MET A CA 1
ATOM 1599 C C . MET A 1 196 ? 11.210 2.062 -9.106 1.00 92.56 196 MET A C 1
ATOM 1601 O O . MET A 1 196 ? 10.062 2.067 -8.658 1.00 92.56 196 MET A O 1
ATOM 1605 N N . GLU A 1 197 ? 11.719 3.108 -9.757 1.00 93.50 197 GLU A N 1
ATOM 1606 C CA . GLU A 1 197 ? 10.979 4.351 -9.945 1.00 93.50 197 GLU A CA 1
ATOM 1607 C C . GLU A 1 197 ? 9.695 4.114 -10.749 1.00 93.50 197 GLU A C 1
ATOM 1609 O O . GLU A 1 197 ? 8.603 4.469 -10.294 1.00 93.50 197 GLU A O 1
ATOM 1614 N N . VAL A 1 198 ? 9.796 3.434 -11.896 1.00 96.06 198 VAL A N 1
ATOM 1615 C CA . VAL A 1 198 ? 8.638 3.068 -12.725 1.00 96.06 198 VAL A CA 1
ATOM 1616 C C . VAL A 1 198 ? 7.642 2.218 -11.935 1.00 96.06 198 VAL A C 1
ATOM 1618 O O . VAL A 1 198 ? 6.436 2.495 -11.956 1.00 96.06 198 VAL A O 1
ATOM 1621 N N . ASN A 1 199 ? 8.136 1.218 -11.200 1.00 96.38 199 ASN A N 1
ATOM 1622 C CA . ASN A 1 199 ? 7.307 0.318 -10.408 1.00 96.38 199 ASN A CA 1
ATOM 1623 C C . ASN A 1 199 ? 6.519 1.061 -9.320 1.00 96.38 199 ASN A C 1
ATOM 1625 O O . ASN A 1 199 ? 5.305 0.888 -9.200 1.00 96.38 199 ASN A O 1
ATOM 1629 N N . VAL A 1 200 ? 7.182 1.939 -8.564 1.00 95.38 200 VAL A N 1
ATOM 1630 C CA . VAL A 1 200 ? 6.560 2.705 -7.476 1.00 95.38 200 VAL A CA 1
ATOM 1631 C C . VAL A 1 200 ? 5.519 3.693 -8.002 1.00 95.38 200 VAL A C 1
ATOM 1633 O O . VAL A 1 200 ? 4.464 3.846 -7.378 1.00 95.38 200 VAL A O 1
ATOM 1636 N N . GLN A 1 201 ? 5.767 4.358 -9.137 1.00 97.31 201 GLN A N 1
ATOM 1637 C CA . GLN A 1 201 ? 4.800 5.309 -9.698 1.00 97.31 201 GLN A CA 1
ATOM 1638 C C . GLN A 1 201 ? 3.519 4.613 -10.162 1.00 97.31 201 GLN A C 1
ATOM 1640 O O . GLN A 1 201 ? 2.425 5.053 -9.801 1.00 97.31 201 GLN A O 1
ATOM 1645 N N . PHE A 1 202 ? 3.633 3.509 -10.907 1.00 97.75 202 PHE A N 1
ATOM 1646 C CA . PHE A 1 202 ? 2.460 2.729 -11.307 1.00 97.75 202 PHE A CA 1
ATOM 1647 C C . PHE A 1 202 ? 1.713 2.179 -10.090 1.00 97.75 202 PHE A C 1
ATOM 1649 O O . PHE A 1 202 ? 0.498 2.357 -9.964 1.00 97.75 202 PHE A O 1
ATOM 1656 N N . TRP A 1 203 ? 2.444 1.597 -9.138 1.00 97.88 203 TRP A N 1
ATOM 1657 C CA . TRP A 1 203 ? 1.835 1.059 -7.929 1.00 97.88 203 TRP A CA 1
ATOM 1658 C C . TRP A 1 203 ? 1.110 2.123 -7.110 1.00 97.88 203 TRP A C 1
ATOM 1660 O O . TRP A 1 203 ? 0.055 1.856 -6.531 1.00 97.88 203 TRP A O 1
ATOM 1670 N N . ARG A 1 204 ? 1.625 3.358 -7.092 1.00 97.88 204 ARG A N 1
ATOM 1671 C CA . ARG A 1 204 ? 0.949 4.499 -6.472 1.00 97.88 204 ARG A CA 1
ATOM 1672 C C . ARG A 1 204 ? -0.369 4.832 -7.168 1.00 97.88 204 ARG A C 1
ATOM 1674 O O . ARG A 1 204 ? -1.339 5.097 -6.463 1.00 97.88 204 ARG A O 1
ATOM 1681 N N . ILE A 1 205 ? -0.434 4.794 -8.502 1.00 98.19 205 ILE A N 1
ATOM 1682 C CA . ILE A 1 205 ? -1.681 5.023 -9.256 1.00 98.19 205 ILE A CA 1
ATOM 1683 C C . ILE A 1 205 ? -2.745 4.009 -8.830 1.00 98.19 205 ILE A C 1
ATOM 1685 O O . ILE A 1 205 ? -3.836 4.403 -8.412 1.00 98.19 205 ILE A O 1
ATOM 1689 N N . PHE A 1 206 ? -2.407 2.717 -8.869 1.00 98.00 206 PHE A N 1
ATOM 1690 C CA . PHE A 1 206 ? -3.325 1.654 -8.461 1.00 98.00 206 PHE A CA 1
ATOM 1691 C C . PHE A 1 206 ? -3.703 1.758 -6.978 1.00 98.00 206 PHE A C 1
ATOM 1693 O O . PHE A 1 206 ? -4.877 1.696 -6.622 1.00 98.00 206 PHE A O 1
ATOM 1700 N N . SER A 1 207 ? -2.729 2.006 -6.102 1.00 97.56 207 SER A N 1
ATOM 1701 C CA . SER A 1 207 ? -2.963 2.150 -4.663 1.00 97.56 207 SER A CA 1
ATOM 1702 C C . SER A 1 207 ? -3.877 3.325 -4.319 1.00 97.56 207 SER A C 1
ATOM 1704 O O . SER A 1 207 ? -4.624 3.239 -3.352 1.00 97.56 207 SER A O 1
ATOM 1706 N N . LEU A 1 208 ? -3.848 4.420 -5.086 1.00 98.00 208 LEU A N 1
ATOM 1707 C CA . LEU A 1 208 ? -4.777 5.541 -4.906 1.00 98.00 208 LEU A CA 1
ATOM 1708 C C . LEU A 1 208 ? -6.215 5.148 -5.271 1.00 98.00 208 LEU A C 1
ATOM 1710 O O . LEU A 1 208 ? -7.136 5.512 -4.542 1.00 98.00 208 LEU A O 1
ATOM 1714 N N . GLN A 1 209 ? -6.408 4.377 -6.348 1.00 96.56 209 GLN A N 1
ATOM 1715 C CA . GLN A 1 209 ? -7.713 3.795 -6.690 1.00 96.56 209 GLN A CA 1
ATOM 1716 C C . GLN A 1 209 ? -8.192 2.851 -5.582 1.00 96.56 209 GLN A C 1
ATOM 1718 O O . GLN A 1 209 ? -9.337 2.926 -5.136 1.00 96.56 209 GLN A O 1
ATOM 1723 N N . LEU A 1 210 ? -7.293 1.998 -5.091 1.00 95.88 210 LEU A N 1
ATOM 1724 C CA . LEU A 1 210 ? -7.592 1.045 -4.034 1.00 95.88 210 LEU A CA 1
ATOM 1725 C C . LEU A 1 210 ? -7.963 1.745 -2.723 1.00 95.88 210 LEU A C 1
ATOM 1727 O O . LEU A 1 210 ? -8.977 1.403 -2.128 1.00 95.88 210 LEU A O 1
ATOM 1731 N N . ALA A 1 211 ? -7.202 2.756 -2.303 1.00 96.50 211 ALA A N 1
ATOM 1732 C CA . ALA A 1 211 ? -7.492 3.559 -1.117 1.00 96.50 211 ALA A CA 1
ATOM 1733 C C . ALA A 1 211 ? -8.839 4.287 -1.232 1.00 96.50 211 ALA A C 1
ATOM 1735 O O . ALA A 1 211 ? -9.570 4.424 -0.248 1.00 96.50 211 ALA A O 1
ATOM 1736 N N . GLU A 1 212 ? -9.181 4.747 -2.438 1.00 95.19 212 GLU A N 1
ATOM 1737 C CA . GLU A 1 212 ? -10.465 5.376 -2.705 1.00 95.19 212 GLU A CA 1
ATOM 1738 C C . GLU A 1 212 ? -11.620 4.378 -2.571 1.00 95.19 212 GLU A C 1
ATOM 1740 O O . GLU A 1 212 ? -12.642 4.739 -1.994 1.00 95.19 212 GLU A O 1
ATOM 1745 N N . GLU A 1 213 ? -11.495 3.146 -3.064 1.00 93.38 213 GLU A N 1
ATOM 1746 C CA . GLU A 1 213 ? -12.583 2.158 -3.080 1.00 93.38 213 GLU A CA 1
ATOM 1747 C C . GLU A 1 213 ? -12.678 1.297 -1.814 1.00 93.38 213 GLU A C 1
ATOM 1749 O O . GLU A 1 213 ? -13.773 1.099 -1.284 1.00 93.38 213 GLU A O 1
ATOM 1754 N N . HIS A 1 214 ? -11.542 0.820 -1.308 1.00 93.31 214 HIS A N 1
ATOM 1755 C CA . HIS A 1 214 ? -11.403 -0.137 -0.206 1.00 93.31 214 HIS A CA 1
ATOM 1756 C C . HIS A 1 214 ? -11.043 0.567 1.101 1.00 93.31 214 HIS A C 1
ATOM 1758 O O . HIS A 1 214 ? -9.993 0.348 1.710 1.00 93.31 214 HIS A O 1
ATOM 1764 N N . ARG A 1 215 ? -11.957 1.438 1.528 1.00 93.06 215 ARG A N 1
ATOM 1765 C CA . ARG A 1 215 ? -11.874 2.198 2.778 1.00 93.06 215 ARG A CA 1
ATOM 1766 C C . ARG A 1 215 ? -12.866 1.643 3.799 1.00 93.06 215 ARG A C 1
ATOM 1768 O O . ARG A 1 215 ? -14.083 1.745 3.640 1.00 93.06 215 ARG A O 1
ATOM 1775 N N . HIS A 1 216 ? -12.354 1.048 4.865 1.00 92.50 216 HIS A N 1
ATOM 1776 C CA . HIS A 1 216 ? -13.164 0.507 5.942 1.00 92.50 216 HIS A CA 1
ATOM 1777 C C . HIS A 1 216 ? -13.517 1.604 6.943 1.00 92.50 216 HIS A C 1
ATOM 1779 O O . HIS A 1 216 ? -12.642 2.201 7.571 1.00 92.50 216 HIS A O 1
ATOM 1785 N N . LYS A 1 217 ? -14.821 1.873 7.091 1.00 91.44 217 LYS A N 1
ATOM 1786 C CA . LYS A 1 217 ? -15.364 2.870 8.030 1.00 91.44 217 LYS A CA 1
ATOM 1787 C C . LYS A 1 217 ? -14.709 4.253 7.873 1.00 91.44 217 LYS A C 1
ATOM 1789 O O . LYS A 1 217 ? -14.635 4.995 8.842 1.00 91.44 217 LYS A O 1
ATOM 1794 N N . MET A 1 218 ? -14.240 4.624 6.682 1.00 92.31 218 MET A N 1
ATOM 1795 C CA . MET A 1 218 ? -13.661 5.943 6.400 1.00 92.31 218 MET A CA 1
ATOM 1796 C C . MET A 1 218 ? -14.369 6.601 5.217 1.00 92.31 218 MET A C 1
ATOM 1798 O O . MET A 1 218 ? -14.733 5.964 4.225 1.00 92.31 218 MET A O 1
ATOM 1802 N N . SER A 1 219 ? -14.575 7.906 5.315 1.00 93.38 219 SER A N 1
ATOM 1803 C CA . SER A 1 219 ? -14.997 8.741 4.200 1.00 93.38 219 SER A CA 1
ATOM 1804 C C . SER A 1 219 ? -13.835 8.980 3.233 1.00 93.38 219 SER A C 1
ATOM 1806 O O . SER A 1 219 ? -12.664 8.855 3.587 1.00 93.38 219 SER A O 1
ATOM 1808 N N . LYS A 1 220 ? -14.154 9.380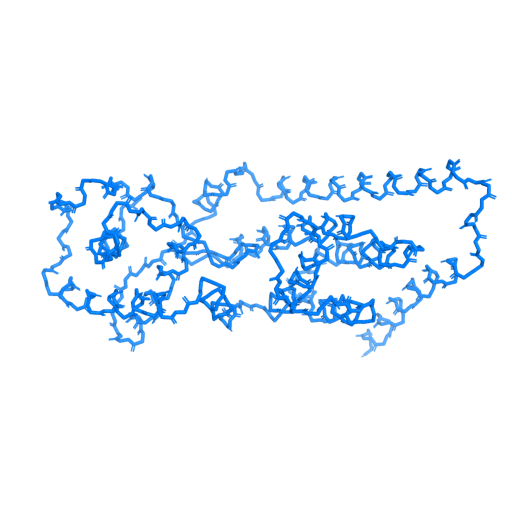 1.996 1.00 95.00 220 LYS A N 1
ATOM 1809 C CA . LYS A 1 220 ? -13.125 9.782 1.027 1.00 95.00 220 LYS A CA 1
ATOM 1810 C C . LYS A 1 220 ? -12.304 10.975 1.528 1.00 95.00 220 LYS A C 1
ATOM 1812 O O . LYS A 1 220 ? -11.128 11.050 1.212 1.00 95.00 220 LYS A O 1
ATOM 1817 N N . SER A 1 221 ? -12.911 11.896 2.285 1.00 93.75 221 SER A N 1
ATOM 1818 C CA . SER A 1 221 ? -12.192 13.052 2.838 1.00 93.75 221 SER A CA 1
ATOM 1819 C C . SER A 1 221 ? -11.155 12.616 3.864 1.00 93.75 221 SER A C 1
ATOM 1821 O O . SER A 1 221 ? -9.999 12.968 3.705 1.00 93.75 221 SER A O 1
ATOM 1823 N N . GLU A 1 222 ? -11.536 11.765 4.823 1.00 92.19 222 GLU A N 1
ATOM 1824 C CA . GLU A 1 222 ? -10.603 11.261 5.842 1.00 92.19 222 GLU A CA 1
ATOM 1825 C C . GLU A 1 222 ? -9.396 10.553 5.207 1.00 92.19 222 GLU A C 1
ATOM 1827 O O . GLU A 1 222 ? -8.268 10.759 5.634 1.00 92.19 222 GLU A O 1
ATOM 1832 N N . VAL A 1 223 ? -9.602 9.744 4.160 1.00 94.69 223 VAL A N 1
ATOM 1833 C CA . VAL A 1 223 ? -8.483 9.080 3.462 1.00 94.69 223 VAL A CA 1
ATOM 1834 C C . VAL A 1 223 ? -7.569 10.099 2.772 1.00 94.69 223 VAL A C 1
ATOM 1836 O O . VAL A 1 223 ? -6.351 9.960 2.833 1.00 94.69 223 VAL A O 1
ATOM 1839 N N . LYS A 1 224 ? -8.132 11.133 2.135 1.00 94.69 224 LYS A N 1
ATOM 1840 C CA . LYS A 1 224 ? -7.344 12.202 1.505 1.00 94.69 224 LYS A CA 1
ATOM 1841 C C . LYS A 1 224 ? -6.521 12.993 2.517 1.00 94.69 224 LYS A C 1
ATOM 1843 O O . LYS A 1 224 ? -5.366 13.282 2.230 1.00 94.69 224 LYS A O 1
ATOM 1848 N N . ASP A 1 225 ? -7.100 13.286 3.678 1.00 91.94 225 ASP A N 1
ATOM 1849 C CA . ASP A 1 225 ? -6.418 13.994 4.761 1.00 91.94 225 ASP A CA 1
ATOM 1850 C C . ASP A 1 225 ? -5.242 13.150 5.289 1.00 91.94 225 ASP A C 1
ATOM 1852 O O . ASP A 1 225 ? -4.131 13.654 5.429 1.00 91.94 225 ASP A O 1
ATOM 1856 N N . VAL A 1 226 ? -5.437 11.834 5.474 1.00 91.06 226 VAL A N 1
ATOM 1857 C CA . VAL A 1 226 ? -4.358 10.911 5.888 1.00 91.06 226 VAL A CA 1
ATOM 1858 C C . VAL A 1 226 ? -3.250 10.795 4.835 1.00 91.06 226 VAL A C 1
ATOM 1860 O O . VAL A 1 226 ? -2.077 10.663 5.192 1.00 91.06 226 VAL A O 1
ATOM 1863 N N . LEU A 1 227 ? -3.610 10.809 3.549 1.00 92.69 227 LEU A N 1
ATOM 1864 C CA . LEU A 1 227 ? -2.667 10.736 2.429 1.00 92.69 227 LEU A CA 1
ATOM 1865 C C . LEU A 1 227 ? -2.022 12.084 2.073 1.00 92.69 227 LEU A C 1
ATOM 1867 O O . LEU A 1 227 ? -1.124 12.090 1.231 1.00 92.69 227 LEU A O 1
ATOM 1871 N N . ASP A 1 228 ? -2.471 13.182 2.686 1.00 93.75 228 ASP A N 1
ATOM 1872 C CA . ASP A 1 228 ? -2.069 14.557 2.373 1.00 93.75 228 ASP A CA 1
ATOM 1873 C C . ASP A 1 228 ? -2.234 14.895 0.877 1.00 93.75 228 ASP A C 1
ATOM 1875 O O . ASP A 1 228 ? -1.303 15.303 0.180 1.00 93.75 228 ASP A O 1
ATOM 1879 N N . ILE A 1 229 ? -3.438 14.649 0.342 1.00 95.94 229 ILE A N 1
ATOM 1880 C CA . ILE A 1 229 ? -3.775 14.926 -1.063 1.00 95.94 229 ILE A CA 1
ATOM 1881 C C . ILE A 1 229 ? -5.049 15.761 -1.199 1.00 95.94 229 ILE A C 1
ATOM 1883 O O . ILE A 1 229 ? -6.059 15.530 -0.541 1.00 95.94 229 ILE A O 1
ATOM 1887 N N . GLU A 1 230 ? -5.064 16.680 -2.163 1.00 95.88 230 GLU A N 1
ATOM 1888 C CA . GLU A 1 230 ? -6.267 17.468 -2.467 1.00 95.88 230 GLU A CA 1
ATOM 1889 C C . GLU A 1 230 ? -7.359 16.610 -3.134 1.00 95.88 230 GLU A C 1
ATOM 1891 O O . GLU A 1 230 ? -8.557 16.705 -2.823 1.00 95.88 230 GLU A O 1
ATOM 1896 N N . SER A 1 231 ? -6.943 15.729 -4.052 1.00 97.88 231 SER A N 1
ATOM 1897 C CA . SER A 1 231 ? -7.815 14.815 -4.790 1.00 97.88 231 SER A CA 1
ATOM 1898 C C . SER A 1 231 ? -7.087 13.536 -5.213 1.00 97.88 231 SER A C 1
ATOM 1900 O O . SER A 1 231 ? -5.903 13.569 -5.550 1.00 97.88 231 SER A O 1
ATOM 1902 N N . PHE A 1 232 ? -7.817 12.415 -5.247 1.00 97.56 232 PHE A N 1
ATOM 1903 C CA . PHE A 1 232 ? -7.299 11.138 -5.751 1.00 97.56 232 PHE A CA 1
ATOM 1904 C C . PHE A 1 232 ? -6.869 11.241 -7.215 1.00 97.56 232 PHE A C 1
ATOM 1906 O O . PHE A 1 232 ? -5.761 10.836 -7.554 1.00 97.56 232 PHE A O 1
ATOM 1913 N N . GLU A 1 233 ? -7.699 11.848 -8.070 1.00 97.38 233 GLU A N 1
ATOM 1914 C CA . GLU A 1 233 ? -7.369 11.980 -9.491 1.00 97.38 233 GLU A CA 1
ATOM 1915 C C . GLU A 1 233 ? -6.160 12.886 -9.728 1.00 97.38 233 GLU A C 1
ATOM 1917 O O . GLU A 1 233 ? -5.278 12.530 -10.500 1.00 97.38 233 GLU A O 1
ATOM 1922 N N . GLY A 1 234 ? -6.051 14.014 -9.018 1.00 97.75 234 GLY A N 1
ATOM 1923 C CA . GLY A 1 234 ? -4.876 14.881 -9.122 1.00 97.75 234 GLY A CA 1
ATOM 1924 C C . GLY A 1 234 ? -3.583 14.169 -8.709 1.00 97.75 234 GLY A C 1
ATOM 1925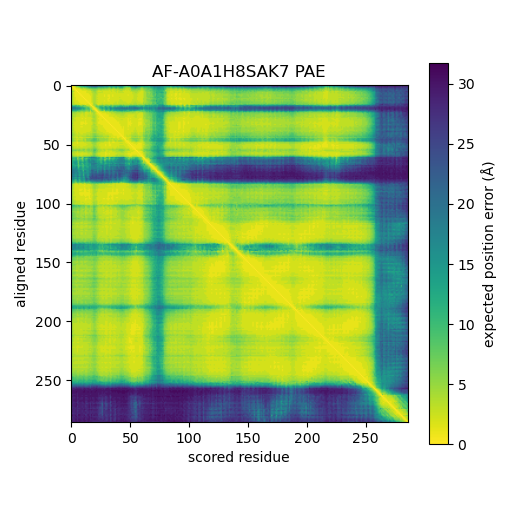 O O . GLY A 1 234 ? -2.551 14.334 -9.364 1.00 97.75 234 GLY A O 1
ATOM 1926 N N . ALA A 1 235 ? -3.646 13.331 -7.669 1.00 97.62 235 ALA A N 1
ATOM 1927 C CA . ALA A 1 235 ? -2.516 12.518 -7.228 1.00 97.62 235 ALA A CA 1
ATOM 1928 C C . ALA A 1 235 ? -2.156 11.416 -8.246 1.00 97.62 235 ALA A C 1
ATOM 1930 O O . ALA A 1 235 ? -0.973 11.251 -8.557 1.00 97.62 235 ALA A O 1
ATOM 1931 N N . ARG A 1 236 ? -3.150 10.714 -8.820 1.00 97.94 236 ARG A N 1
ATOM 1932 C CA . ARG A 1 236 ? -2.939 9.730 -9.903 1.00 97.94 236 ARG A CA 1
ATOM 1933 C C . ARG A 1 236 ? -2.303 10.396 -11.121 1.00 97.94 236 ARG A C 1
ATOM 1935 O O . ARG A 1 236 ? -1.277 9.933 -11.612 1.00 97.94 236 ARG A O 1
ATOM 1942 N N . GLU A 1 237 ? -2.834 11.539 -11.544 1.00 98.06 237 GLU A N 1
ATOM 1943 C CA . GLU A 1 237 ? -2.317 12.288 -12.688 1.00 98.06 237 GLU A CA 1
ATOM 1944 C C . GLU A 1 237 ? -0.895 12.813 -12.456 1.00 98.06 237 GLU A C 1
ATOM 1946 O O . GLU A 1 237 ? -0.100 12.901 -13.391 1.00 98.06 237 GLU A O 1
ATOM 1951 N N . SER A 1 238 ? -0.530 13.122 -11.208 1.00 97.81 238 SER A N 1
ATOM 1952 C CA . SER A 1 238 ? 0.855 13.460 -10.880 1.00 97.81 238 SER A CA 1
ATOM 1953 C C . SER A 1 238 ? 1.809 12.294 -11.110 1.00 97.81 238 SER A C 1
ATOM 1955 O O . SER A 1 238 ? 2.869 12.498 -11.694 1.00 97.81 238 SER A O 1
ATOM 1957 N N . CYS A 1 239 ? 1.416 11.079 -10.729 1.00 97.75 239 CYS A N 1
ATOM 1958 C CA . CYS A 1 239 ? 2.212 9.877 -10.980 1.00 97.75 239 CYS A CA 1
ATOM 1959 C C . CYS A 1 239 ? 2.309 9.589 -12.489 1.00 97.75 239 CYS A C 1
ATOM 1961 O O . CYS A 1 239 ? 3.389 9.301 -13.001 1.00 97.75 239 CYS A O 1
ATOM 1963 N N . ARG A 1 240 ? 1.205 9.757 -13.236 1.00 98.06 240 ARG A N 1
ATOM 1964 C CA . ARG A 1 240 ? 1.199 9.621 -14.705 1.00 98.06 240 ARG A CA 1
ATOM 1965 C C . ARG A 1 240 ? 2.112 10.634 -15.392 1.00 98.06 240 ARG A C 1
ATOM 1967 O O . ARG A 1 240 ? 2.788 10.289 -16.359 1.00 98.06 240 ARG A O 1
ATOM 1974 N N . ARG A 1 241 ? 2.158 11.879 -14.902 1.00 97.44 241 ARG A N 1
ATOM 1975 C CA . ARG A 1 241 ? 3.108 12.899 -15.377 1.00 97.44 241 ARG A CA 1
ATOM 1976 C C . ARG A 1 241 ? 4.552 12.458 -15.164 1.00 97.44 241 ARG A C 1
ATOM 1978 O O . ARG A 1 241 ? 5.334 12.565 -16.102 1.00 97.44 241 ARG A O 1
ATOM 1985 N N . THR A 1 242 ? 4.877 11.915 -13.993 1.00 96.38 242 THR A N 1
ATOM 1986 C CA . THR A 1 242 ? 6.212 11.369 -13.717 1.00 96.38 242 THR A CA 1
ATOM 1987 C C . THR A 1 242 ? 6.555 10.221 -14.667 1.00 96.38 242 THR A C 1
ATOM 1989 O O . THR A 1 242 ? 7.593 10.277 -15.315 1.00 96.38 242 THR A O 1
ATOM 1992 N N . LEU A 1 243 ? 5.655 9.249 -14.864 1.00 95.81 243 LEU A N 1
ATOM 1993 C CA . LEU A 1 243 ? 5.865 8.155 -15.826 1.00 95.81 243 LEU A CA 1
ATOM 1994 C C . LEU A 1 243 ? 6.081 8.659 -17.262 1.00 95.81 243 LEU A C 1
ATOM 1996 O O . LEU A 1 243 ? 6.919 8.129 -17.985 1.00 95.81 243 LEU A O 1
ATOM 2000 N N . ARG A 1 244 ? 5.348 9.697 -17.689 1.00 95.19 244 ARG A N 1
ATOM 2001 C CA . ARG A 1 244 ? 5.573 10.341 -18.996 1.00 95.19 244 ARG A CA 1
ATOM 2002 C C . ARG A 1 244 ? 6.932 11.037 -19.083 1.00 95.19 244 ARG A C 1
ATOM 2004 O O . ARG A 1 244 ? 7.542 10.969 -20.142 1.00 95.19 244 ARG A O 1
ATOM 2011 N N . SER A 1 245 ? 7.403 11.670 -18.007 1.00 94.12 245 SER A N 1
ATOM 2012 C CA . SER A 1 245 ? 8.744 12.273 -17.967 1.00 94.12 245 SER A CA 1
ATOM 2013 C C . SER A 1 245 ? 9.824 11.207 -18.107 1.00 94.12 245 SER A C 1
ATOM 2015 O O . SER A 1 245 ? 10.620 11.290 -19.029 1.00 94.12 245 SER A O 1
ATOM 2017 N N . ILE A 1 246 ? 9.769 10.152 -17.284 1.00 92.50 246 ILE A N 1
ATOM 2018 C CA . ILE A 1 246 ? 10.730 9.036 -17.322 1.00 92.50 246 ILE A CA 1
ATOM 2019 C C . ILE A 1 246 ? 10.795 8.419 -18.724 1.00 92.50 246 ILE A C 1
ATOM 2021 O O . ILE A 1 246 ? 11.867 8.115 -19.241 1.00 92.50 246 ILE A O 1
ATOM 2025 N N . GLU A 1 247 ? 9.641 8.224 -19.366 1.00 91.06 247 GLU A N 1
ATOM 2026 C CA . GLU A 1 247 ? 9.590 7.709 -20.732 1.00 91.06 247 GLU A CA 1
ATOM 2027 C C . GLU A 1 247 ? 10.205 8.677 -21.749 1.00 91.06 247 GLU A C 1
ATOM 2029 O O . GLU A 1 247 ? 10.982 8.241 -22.597 1.00 91.06 247 GLU A O 1
ATOM 2034 N N . SER A 1 248 ? 9.887 9.970 -21.657 1.00 88.25 248 SER A N 1
ATOM 2035 C CA . SER A 1 248 ? 10.442 10.999 -22.539 1.00 88.25 248 SER A CA 1
ATOM 2036 C C . SER A 1 248 ? 11.959 11.104 -22.402 1.00 88.25 248 SER A C 1
ATOM 2038 O O . SER A 1 248 ? 12.650 11.177 -23.414 1.00 88.25 248 SER A O 1
ATOM 2040 N N . ASP A 1 249 ? 12.476 11.078 -21.174 1.00 87.62 249 ASP A N 1
ATOM 2041 C CA . ASP A 1 249 ? 13.907 11.173 -20.885 1.00 87.62 249 ASP A CA 1
ATOM 2042 C C . ASP A 1 249 ? 14.652 9.938 -21.416 1.00 87.62 249 ASP A C 1
ATOM 2044 O O . ASP A 1 249 ? 15.696 10.061 -22.056 1.00 87.62 249 ASP A O 1
ATOM 2048 N N . ALA A 1 250 ? 14.071 8.744 -21.254 1.00 84.75 250 ALA A N 1
ATOM 2049 C CA . ALA A 1 250 ? 14.626 7.509 -21.806 1.00 84.75 250 ALA A CA 1
ATOM 2050 C C . ALA A 1 250 ? 14.628 7.486 -23.346 1.00 84.75 250 ALA A C 1
ATOM 2052 O O . ALA A 1 250 ? 15.558 6.959 -23.955 1.00 84.75 250 ALA A O 1
ATOM 2053 N N . LEU A 1 251 ? 13.596 8.042 -23.991 1.00 82.06 251 LEU A N 1
ATOM 2054 C CA . LEU A 1 251 ? 13.551 8.169 -25.449 1.00 82.06 251 LEU A CA 1
ATOM 2055 C C . LEU A 1 251 ? 14.559 9.205 -25.949 1.00 82.06 251 LEU A C 1
ATOM 2057 O O . LEU A 1 251 ? 15.282 8.922 -26.898 1.00 82.06 251 LEU A O 1
ATOM 2061 N N . ALA A 1 252 ? 14.648 10.368 -25.300 1.00 80.69 252 ALA A N 1
ATOM 2062 C CA . ALA A 1 252 ? 15.623 11.398 -25.643 1.00 80.69 252 ALA A CA 1
ATOM 2063 C C . ALA A 1 252 ? 17.057 10.858 -25.557 1.00 80.69 252 ALA A C 1
ATOM 2065 O O . ALA A 1 252 ? 17.812 11.006 -26.510 1.00 80.69 252 ALA A O 1
ATOM 2066 N N . ALA A 1 253 ? 17.389 10.123 -24.490 1.00 78.44 253 ALA A N 1
ATOM 2067 C CA . ALA A 1 253 ? 18.691 9.475 -24.353 1.00 78.44 253 ALA A CA 1
ATOM 2068 C C . ALA A 1 253 ? 18.996 8.496 -25.502 1.00 78.44 253 ALA A C 1
ATOM 2070 O O . ALA A 1 253 ? 20.125 8.456 -25.977 1.00 78.44 253 ALA A O 1
ATOM 2071 N N . LYS A 1 254 ? 17.999 7.745 -25.997 1.00 68.75 254 LYS A N 1
ATOM 2072 C CA . LYS A 1 254 ? 18.176 6.857 -27.161 1.00 68.75 254 LYS A CA 1
ATOM 2073 C C . LYS A 1 254 ? 18.456 7.621 -28.461 1.00 68.75 254 LYS A C 1
ATOM 2075 O O . LYS A 1 254 ? 19.257 7.148 -29.255 1.00 68.75 254 LYS A O 1
ATOM 2080 N N . PHE A 1 255 ? 17.800 8.762 -28.684 1.00 66.12 255 PHE A N 1
ATOM 2081 C CA . PHE A 1 255 ? 17.985 9.574 -29.898 1.00 66.12 255 PHE A CA 1
ATOM 2082 C C . PHE A 1 255 ? 19.214 10.492 -29.838 1.00 66.12 255 PHE A C 1
ATOM 2084 O O . PHE A 1 255 ? 19.743 10.869 -30.880 1.00 66.12 255 PHE A O 1
ATOM 2091 N N . ASP A 1 256 ? 19.687 10.841 -28.642 1.00 60.44 256 ASP A N 1
ATOM 2092 C CA . ASP A 1 256 ? 20.952 11.556 -28.452 1.00 60.44 256 ASP A CA 1
ATOM 2093 C C . ASP A 1 256 ? 22.165 10.604 -28.552 1.00 60.44 256 ASP A C 1
ATOM 2095 O O . ASP A 1 256 ? 23.249 11.032 -28.952 1.00 60.44 256 ASP A O 1
ATOM 2099 N N . ASP A 1 257 ? 21.979 9.310 -28.258 1.00 50.75 257 ASP A N 1
ATOM 2100 C CA . ASP A 1 257 ? 22.986 8.238 -28.360 1.00 50.75 257 ASP A CA 1
ATOM 2101 C C . ASP A 1 257 ? 22.932 7.476 -29.705 1.00 50.75 257 ASP A C 1
ATOM 2103 O O . ASP A 1 257 ? 23.348 6.315 -29.806 1.00 50.75 257 ASP A O 1
ATOM 2107 N N . ASP A 1 258 ? 22.452 8.138 -30.770 1.00 47.22 258 ASP A N 1
ATOM 2108 C CA . ASP A 1 258 ? 22.375 7.645 -32.162 1.00 47.22 258 ASP A CA 1
ATOM 2109 C C . ASP A 1 258 ? 23.770 7.482 -32.823 1.00 47.22 258 ASP A C 1
ATOM 2111 O O . ASP A 1 258 ? 24.033 7.839 -33.975 1.00 47.22 258 ASP A O 1
ATOM 2115 N N . GLY A 1 259 ? 24.700 6.908 -32.061 1.00 48.62 259 GLY A N 1
ATOM 2116 C CA . GLY A 1 259 ? 25.895 6.232 -32.524 1.00 48.62 259 GLY A CA 1
ATOM 2117 C C . GLY A 1 259 ? 25.869 4.709 -32.346 1.00 48.62 259 GLY A C 1
ATOM 2118 O O . GLY A 1 259 ? 26.666 4.066 -33.033 1.00 48.62 259 GLY A O 1
ATOM 2119 N N . GLN A 1 260 ? 25.036 4.090 -31.475 1.00 44.66 260 GLN A N 1
ATOM 2120 C CA . GLN A 1 260 ? 25.258 2.649 -31.213 1.00 44.66 260 GLN A CA 1
ATOM 2121 C C . GLN A 1 260 ? 24.159 1.705 -30.665 1.00 44.66 260 GLN A C 1
ATOM 2123 O O . GLN A 1 260 ? 24.512 0.556 -30.400 1.00 44.66 260 GLN A O 1
ATOM 2128 N N . TYR A 1 261 ? 22.866 2.051 -30.558 1.00 48.91 261 TYR A N 1
ATOM 2129 C CA . TYR A 1 261 ? 21.869 1.097 -30.000 1.00 48.91 261 TYR A CA 1
ATOM 2130 C C . TYR A 1 261 ? 20.545 0.933 -30.770 1.00 48.91 261 TYR A C 1
ATOM 2132 O O . TYR A 1 261 ? 19.529 0.545 -30.193 1.00 48.91 261 TYR A O 1
ATOM 2140 N N . ASP A 1 262 ? 20.549 1.128 -32.089 1.00 46.84 262 ASP A N 1
ATOM 2141 C CA . ASP A 1 262 ? 19.416 0.761 -32.952 1.00 46.84 262 ASP A CA 1
ATOM 2142 C C . ASP A 1 262 ? 19.579 -0.657 -33.534 1.00 46.84 262 ASP A C 1
ATOM 2144 O O . ASP A 1 262 ? 19.693 -0.846 -34.751 1.00 46.84 262 ASP A O 1
ATOM 2148 N N . THR A 1 263 ? 19.648 -1.682 -32.673 1.00 55.34 263 THR A N 1
ATOM 2149 C CA . THR A 1 263 ? 19.732 -3.062 -33.169 1.00 55.34 263 THR A CA 1
ATOM 2150 C C . THR A 1 263 ? 18.342 -3.605 -33.549 1.00 55.34 263 THR A C 1
ATOM 2152 O O . THR A 1 263 ? 17.328 -3.254 -32.937 1.00 55.34 263 THR A O 1
ATOM 2155 N N . PRO A 1 264 ? 18.242 -4.445 -34.596 1.00 46.72 264 PRO A N 1
ATOM 2156 C CA . PRO A 1 264 ? 16.978 -5.040 -35.034 1.00 46.72 264 PRO A CA 1
ATOM 2157 C C . PRO A 1 264 ? 16.237 -5.818 -33.935 1.00 46.72 264 PRO A C 1
ATOM 2159 O O . PRO A 1 264 ? 15.015 -5.937 -34.003 1.00 46.72 264 PRO A O 1
ATOM 2162 N N . GLU A 1 265 ? 16.947 -6.329 -32.925 1.00 47.97 265 GLU A N 1
ATOM 2163 C CA . GLU A 1 265 ? 16.367 -7.089 -31.816 1.00 47.97 265 GLU A CA 1
ATOM 2164 C C . GLU A 1 265 ? 15.503 -6.226 -30.887 1.00 47.97 265 GLU A C 1
ATOM 2166 O O . GLU A 1 265 ? 14.433 -6.672 -30.480 1.00 47.97 265 GLU A O 1
ATOM 2171 N N . THR A 1 266 ? 15.896 -4.980 -30.600 1.00 50.88 266 THR A N 1
ATOM 2172 C CA . THR A 1 266 ? 15.105 -4.059 -29.763 1.00 50.88 266 THR A CA 1
ATOM 2173 C C . THR A 1 266 ? 13.815 -3.645 -30.466 1.00 50.88 266 THR A C 1
ATOM 2175 O O . THR A 1 266 ? 12.748 -3.643 -29.857 1.00 50.88 266 THR A O 1
ATOM 2178 N N . ARG A 1 267 ? 13.878 -3.395 -31.782 1.00 52.66 267 ARG A N 1
ATOM 2179 C CA . ARG A 1 267 ? 12.684 -3.139 -32.607 1.00 52.66 267 ARG A CA 1
ATOM 2180 C C . ARG A 1 267 ? 11.773 -4.363 -32.719 1.00 52.66 267 ARG A C 1
ATOM 2182 O O . ARG A 1 267 ? 10.555 -4.211 -32.769 1.00 52.66 267 ARG A O 1
ATOM 2189 N N . ALA A 1 268 ? 12.343 -5.567 -32.752 1.00 51.88 268 ALA A N 1
ATOM 2190 C CA . ALA A 1 268 ? 11.572 -6.805 -32.757 1.00 51.88 268 ALA A CA 1
ATOM 2191 C C . ALA A 1 268 ? 10.896 -7.069 -31.403 1.00 51.88 268 ALA A C 1
ATOM 2193 O O . ALA A 1 268 ? 9.752 -7.511 -31.393 1.00 51.88 268 ALA A O 1
ATOM 2194 N N . ALA A 1 269 ? 11.557 -6.761 -30.283 1.00 50.19 269 ALA A N 1
ATOM 2195 C CA . ALA A 1 269 ? 10.986 -6.887 -28.944 1.00 50.19 269 ALA A CA 1
ATOM 2196 C C . ALA A 1 269 ? 9.815 -5.915 -28.728 1.00 50.19 269 ALA A C 1
ATOM 2198 O O . ALA A 1 269 ? 8.737 -6.351 -28.328 1.00 50.19 269 ALA A O 1
ATOM 2199 N N . ASP A 1 270 ? 9.974 -4.638 -29.091 1.00 47.50 270 ASP A N 1
ATOM 2200 C CA . ASP A 1 270 ? 8.896 -3.642 -28.991 1.00 47.50 270 ASP A CA 1
ATOM 2201 C C . ASP A 1 270 ? 7.693 -4.022 -29.886 1.00 47.50 270 ASP A C 1
ATOM 2203 O O . ASP A 1 270 ? 6.539 -3.963 -29.454 1.00 47.50 270 ASP A O 1
ATOM 2207 N N . ALA A 1 271 ? 7.945 -4.523 -31.104 1.00 53.91 271 ALA A N 1
ATOM 2208 C CA . ALA A 1 271 ? 6.894 -4.999 -32.009 1.00 53.91 271 ALA A CA 1
ATOM 2209 C C . ALA A 1 271 ? 6.219 -6.306 -31.541 1.00 53.91 271 ALA A C 1
ATOM 2211 O O . ALA A 1 271 ? 5.024 -6.505 -31.778 1.00 53.91 271 ALA A O 1
ATOM 2212 N N . LEU A 1 272 ? 6.957 -7.201 -30.875 1.00 49.03 272 LEU A N 1
ATOM 2213 C CA . LEU A 1 272 ? 6.417 -8.429 -30.284 1.00 49.03 272 LEU A CA 1
ATOM 2214 C C . LEU A 1 272 ? 5.541 -8.129 -29.069 1.00 49.03 272 LEU A C 1
ATOM 2216 O O . LEU A 1 272 ? 4.503 -8.769 -28.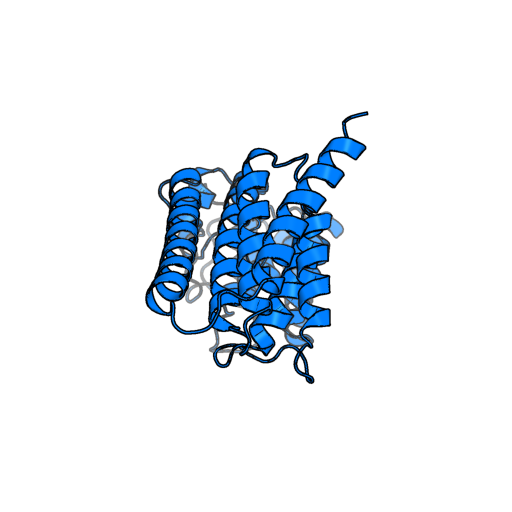917 1.00 49.03 272 LEU A O 1
ATOM 2220 N N . VAL A 1 273 ? 5.898 -7.145 -28.241 1.00 53.72 273 VAL A N 1
ATOM 2221 C CA . VAL A 1 273 ? 5.054 -6.700 -27.121 1.00 53.72 273 VAL A CA 1
ATOM 2222 C C . VAL A 1 273 ? 3.755 -6.090 -27.651 1.00 53.72 273 VAL A C 1
ATOM 2224 O O . VAL A 1 273 ? 2.677 -6.511 -27.236 1.00 53.72 273 VAL A O 1
ATOM 2227 N N . GLU A 1 274 ? 3.812 -5.200 -28.648 1.00 48.59 274 GLU A N 1
ATOM 2228 C CA . GLU A 1 274 ? 2.599 -4.664 -29.289 1.00 48.59 274 GLU A CA 1
ATOM 2229 C C . GLU A 1 274 ? 1.733 -5.749 -29.960 1.00 48.59 274 GLU A C 1
ATOM 2231 O O . GLU A 1 274 ? 0.499 -5.667 -29.948 1.00 48.59 274 GLU A O 1
ATOM 2236 N N . GLY A 1 275 ? 2.364 -6.772 -30.546 1.00 40.28 275 GLY A N 1
ATOM 2237 C CA . GLY A 1 275 ? 1.693 -7.909 -31.180 1.00 40.28 275 GLY A CA 1
ATOM 2238 C C . GLY A 1 275 ? 1.033 -8.863 -30.182 1.00 40.28 275 GLY A C 1
ATOM 2239 O O . GLY A 1 275 ? -0.126 -9.228 -30.364 1.00 40.28 275 GLY A O 1
ATOM 2240 N N . THR A 1 276 ? 1.730 -9.210 -29.099 1.00 44.53 276 THR A N 1
ATOM 2241 C CA . THR A 1 276 ? 1.251 -10.142 -28.061 1.00 44.53 276 THR A CA 1
ATOM 2242 C C . THR A 1 276 ? 0.104 -9.529 -27.263 1.00 44.53 276 THR A C 1
ATOM 2244 O O . THR A 1 276 ? -0.897 -10.194 -27.002 1.00 44.53 276 THR A O 1
ATOM 2247 N N . VAL A 1 277 ? 0.195 -8.227 -26.963 1.00 49.38 277 VAL A N 1
ATOM 2248 C CA . VAL A 1 277 ? -0.900 -7.463 -26.358 1.00 49.38 277 VAL A CA 1
ATOM 2249 C C . VAL A 1 277 ? -2.122 -7.517 -27.284 1.00 49.38 277 VAL A C 1
ATOM 2251 O O . VAL A 1 277 ? -3.196 -7.909 -26.844 1.00 49.38 277 VAL A O 1
ATOM 2254 N N . LYS A 1 278 ? -1.974 -7.265 -28.595 1.00 46.47 278 LYS A N 1
ATOM 2255 C CA . LYS A 1 278 ? -3.086 -7.377 -29.564 1.00 46.47 278 LYS A CA 1
ATOM 2256 C C . LYS A 1 278 ? -3.675 -8.789 -29.697 1.00 46.47 278 LYS A C 1
ATOM 2258 O O . LYS A 1 278 ? -4.898 -8.912 -29.794 1.00 46.47 278 LYS A O 1
ATOM 2263 N N . GLU A 1 279 ? -2.859 -9.842 -29.716 1.00 42.94 279 GLU A N 1
ATOM 2264 C CA . GLU A 1 279 ? -3.339 -11.232 -29.816 1.00 42.94 279 GLU A CA 1
ATOM 2265 C C . GLU A 1 279 ? -4.102 -11.690 -28.563 1.00 42.94 279 GLU A C 1
ATOM 2267 O O . GLU A 1 279 ? -5.106 -12.402 -28.685 1.00 42.94 279 GLU A O 1
ATOM 2272 N N . TYR A 1 280 ? -3.704 -11.220 -27.377 1.00 46.56 280 TYR A N 1
ATOM 2273 C CA . TYR A 1 280 ? -4.423 -11.471 -26.125 1.00 46.56 280 TYR A CA 1
ATOM 2274 C C . TYR A 1 280 ? -5.859 -10.902 -26.151 1.00 46.56 280 TYR A C 1
ATOM 2276 O O . TYR A 1 280 ? -6.801 -11.557 -25.700 1.00 46.56 280 TYR A O 1
ATOM 2284 N N . TYR A 1 281 ? -6.080 -9.731 -26.763 1.00 45.62 281 TYR A N 1
ATOM 2285 C CA . TYR A 1 281 ? -7.428 -9.150 -26.898 1.00 45.62 281 TYR A CA 1
ATOM 2286 C C . TYR A 1 281 ? -8.282 -9.795 -27.996 1.00 45.62 281 TYR A C 1
ATOM 2288 O O . TYR A 1 281 ? -9.507 -9.888 -27.854 1.00 45.62 281 TYR A O 1
ATOM 2296 N N . LEU A 1 282 ? -7.665 -10.278 -29.078 1.00 43.06 282 LEU A N 1
ATOM 2297 C CA . LEU A 1 282 ? -8.380 -10.953 -30.168 1.00 43.06 282 LEU A CA 1
ATOM 2298 C C . LEU A 1 282 ? -8.908 -12.338 -29.764 1.00 43.06 282 LEU A C 1
ATOM 2300 O O . LEU A 1 282 ? -9.921 -12.786 -30.297 1.00 43.06 282 LEU A O 1
ATOM 2304 N N . THR A 1 283 ? -8.267 -12.998 -28.799 1.00 45.34 283 THR A N 1
ATOM 2305 C CA . THR A 1 283 ? -8.675 -14.324 -28.307 1.00 45.34 283 THR A CA 1
ATOM 2306 C C . THR A 1 283 ? -9.712 -14.284 -27.179 1.00 45.34 283 THR A C 1
ATOM 2308 O O . THR A 1 283 ? -10.404 -15.279 -26.981 1.00 45.34 283 THR A O 1
ATOM 2311 N N . ARG A 1 284 ? -9.892 -13.147 -26.487 1.00 39.81 284 ARG A N 1
ATOM 2312 C CA . ARG A 1 284 ? -10.910 -12.965 -25.426 1.00 39.81 284 ARG A CA 1
ATOM 2313 C C . ARG A 1 284 ? -12.187 -12.229 -25.851 1.00 39.81 284 ARG A C 1
ATOM 2315 O O . ARG A 1 284 ? -13.110 -12.120 -25.050 1.00 39.81 284 ARG A O 1
ATOM 2322 N N . SER A 1 285 ? -12.260 -11.746 -27.091 1.00 40.31 285 SER A N 1
ATOM 2323 C CA . SER A 1 285 ? -13.440 -11.049 -27.635 1.00 40.31 285 SER A CA 1
ATOM 2324 C C . SER A 1 285 ? -14.406 -11.962 -28.418 1.00 40.31 285 SER A C 1
ATOM 2326 O O . SER A 1 285 ? -15.268 -11.448 -29.130 1.00 40.31 285 SER A O 1
ATOM 2328 N N . ASN A 1 286 ? -14.267 -13.290 -28.300 1.00 35.22 286 ASN A N 1
ATOM 2329 C CA . ASN A 1 286 ? -15.175 -14.302 -28.863 1.00 35.22 286 ASN A CA 1
ATOM 2330 C C . ASN A 1 286 ? -15.805 -15.158 -27.762 1.00 35.22 286 ASN A C 1
ATOM 2332 O O . ASN A 1 286 ? -15.044 -15.622 -26.885 1.00 35.22 286 ASN A O 1
#

Foldseek 3Di:
DAQVLQLLLLLLLLVLQDDPPDDDPQLLSQLLSVQLCVVCVVVVHHSQFWWFAFLLGIHGFDPVVNVDDSVVSVDPPPDCPDPVSSVVSNVSSNVSNVVCVVDPSVVSSLVRCVVPPFPLSNLLVVLLQLLQLVDPVHDRPDPDRDDLVNNLVSLVVSLVRPPCVVVVVCNVVSLLLSVQLVVQSPPPDRDSVSNNLSSSLSSRLVRLVRRCPGIRPDDNVSSCVRVVHPDSVVSNVVSVVVSVVSVVVVVVVVVVPVPDPPDVVVVVVVVVSVVVVVVVVVVPVD

pLDDT: mean 82.55, std 17.87, range [35.22, 98.19]

Sequence (286 aa):
MTRPQFTLAYRLLHEEHKYDGSSLPRKAVHKLLYLLNAEAQEQGLEVDIPYFWFQYGVVTPAEADIGVDPLNAGGKASGDTGSEFEAELRPIVRRVLNRYYSTSLEEVTDETYSDAPYDVQRTWRTLDKKLQTLHDNYPDFYEVEPSRNSIEESIFDVFDVFPTARFPELESDLTKWYSMITRELNRPEMDAGGMMEVNVQFWRIFSLQLAEEHRHKMSKSEVKDVLDIESFEGARESCRRTLRSIESDALAAKFDDDGQYDTPETRAADALVEGTVKEYYLTRSN

Organism: NCBI:txid1367881

=== Feature glossary ===
A reading guide for the features in this record.

Start from the sequence.

  · Sequence gives the chain of amino acids in standard one-letter code (A=alanine, C=cysteine, …, Y=tyrosine), read N→C. It is the only feature that is directly encoded by the gene; all structural features are derived from the folded form of this sequence.

Fold it, and you get atomic coordinates and the backbone conformation that goes with them.

  · The mmCIF table is the protein's shape written out atom by atom. For each backbone N, Cα, C, and carbonyl O, it records an (x, y, z) coordinate triple in Å plus the residue type, chain letter, and residue number.

  · Backbone dihedral angles. Every residue except chain termini has a φ (preceding-C → N → Cα → C) and a ψ (N → Cα → C → next-N). They are reported in degrees following the IUPAC sign convention. Secondary structure is essentially a statement about which (φ, ψ) basin each residue occupies.

  · DSSP 8-state secondary structure assigns each residue one of H (α-helix), G (3₁₀-helix), I (π-helix), E (extended β-strand), B (isolated β-bridge), T (hydrogen-bonded turn), S (bend), or '-' (coil). The assignment is computed from backbone hydrogen-bond geometry via the Kabsch–Sander algorithm.

  · P-SEA three-state annotation labels each residue as helix, strand, or coil based purely on the geometry of the Cα trace. It serves as a fallback when the full backbone (and thus DSSP) is unavailable.

Summarize the fold with a handful of shape descriptors and a per-residue structural alphabet.

  · Radius of gyration (Rg) is the root-mean-square distance of Cα atoms from their centroid — a single number for overall size and compactness. A globular domain of N residues has Rg ≈ 2.2·N^0.38 Å; an extended or disordered chain has a much larger Rg. The Cα contact count is the number of residue pairs whose Cα atoms are within 8 Å and are more than four positions apart in sequence — a standard proxy for tertiary packing density. The bounding box is the smallest axis-aligned box enclosing all Cα atoms.

  · Foldseek's 3Di representation compresses backbone geometry into a per-residue letter drawn from a learned twenty-state alphabet. It captures the tertiary interaction pattern around each residue — which residues are packed against it in space, regardless of where they are in sequence.

  · Accessible surface area quantifies burial. A residue with SASA near zero is packed into the hydrophobic core; one with SASA >100 Å² sits on the surface. Computed here via the Shrake–Rupley numerical algorithm with a 1.4 Å probe.

Ask how reliable the model is.

  · For AlphaFold models, the B-factor field carries pLDDT — the model's own estimate of local accuracy on a 0–100 scale. Regions with pLDDT<50 should be treated as essentially unmodeled; they often correspond to intrinsically disordered segments.

  · For experimental (PDB) structures, the B-factor (temperature factor) quantifies the positional spread of each atom in the crystal — a combination of thermal vibration and static disorder — in units of Å². High B-factors mark flexible loops or poorly resolved regions; low B-factors mark the rigid, well-ordered core.

  · PAE(i, j) answers: if I align the predicted and true structures on residue i, how far off (in Å) do I expect residue j to be? A block-diagonal PAE matrix with low values on the blocks and high values off-diagonal is the signature of a multi-domain protein with confidently predicted domains but uncertain inter-d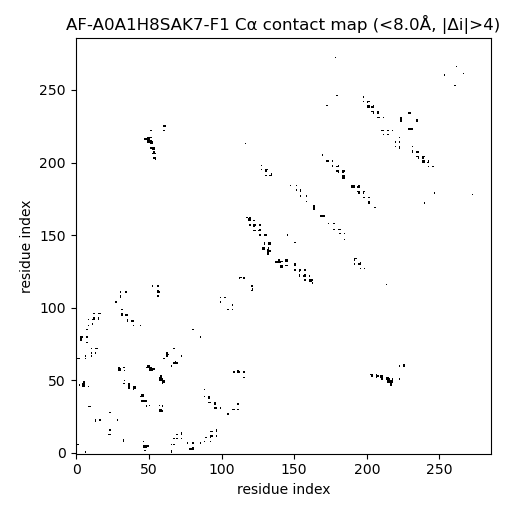omain orientation.

Place it in context: what it resembles, what it is annotated as, and how it looks.

  · Structural nearest neighbors (via Foldseek easy-search vs the PDB). Reported per hit: target PDB id, E-value, and alignment TM-score. A TM-score above ~0.5 is the conventional threshold for 'same fold'.

  · Functional annotations link the protein to curated databases. InterPro entries identify conserved domains and families by matching the sequence against member-database signatures (Pfam, PROSITE, CDD, …). Gene Ontology (GO) terms describe molecular function, biological process, and cellular component in a controlled vocabulary. CATH places the structure in a hierarchical fold classification (Class/Architecture/Topology/Homologous-superfamily). The organism is the source species.

  · Plot images: a contact map (which residues are close in 3D, as an N×N binary image), a Ramachandran scatter (backbone torsion angles, revealing secondary-structure composition at a glance), and — for AlphaFold structures — a PAE heatmap (pairwise prediction confidence).

  · Structure images are PyMOL renders from six orthogonal camera directions. Cartoon representation draws helices as coils and strands as arrows; sticks shows the backbone as bonds; surface shows the solvent-excluded envelope. Rainbow coloring maps sequence position to hue (blue→red, N→C); chain coloring assigns a distinct color per polypeptide.